Protein AF-A0A819PGZ0-F1 (afdb_monomer_lite)

Radius of gyration: 20.29 Å; chains: 1; bounding box: 48×42×60 Å

pLDDT: mean 78.27, std 14.21, range [38.19, 95.88]

Structure (mmCIF, N/CA/C/O backbone):
data_AF-A0A819PGZ0-F1
#
_entry.id   AF-A0A819PGZ0-F1
#
loop_
_atom_site.group_PDB
_atom_site.id
_atom_site.type_symbol
_atom_site.label_atom_id
_atom_site.label_alt_id
_atom_site.label_comp_id
_atom_site.label_asym_id
_atom_site.label_entity_id
_atom_site.label_seq_id
_atom_site.pdbx_PDB_ins_code
_atom_site.Cartn_x
_atom_site.Cartn_y
_atom_site.Cartn_z
_atom_site.occupancy
_atom_site.B_iso_or_equiv
_atom_site.auth_seq_id
_atom_site.auth_comp_id
_atom_site.auth_asym_id
_atom_site.auth_atom_id
_atom_site.pdbx_PDB_model_num
ATOM 1 N N . GLY A 1 1 ? 7.400 -22.074 -0.557 1.00 40.66 1 GLY A N 1
ATOM 2 C CA . GLY A 1 1 ? 8.672 -21.856 -1.279 1.00 40.66 1 GLY A CA 1
ATOM 3 C C . GLY A 1 1 ? 9.501 -20.891 -0.466 1.00 40.66 1 GLY A C 1
ATOM 4 O O . GLY A 1 1 ? 8.909 -20.203 0.349 1.00 40.66 1 GLY A O 1
ATOM 5 N N . VAL A 1 2 ? 10.827 -20.872 -0.618 1.00 40.16 2 VAL A N 1
ATOM 6 C CA . VAL A 1 2 ? 11.677 -19.928 0.129 1.00 40.16 2 VAL A CA 1
ATOM 7 C C . VAL A 1 2 ? 11.275 -18.504 -0.254 1.00 40.16 2 VAL A C 1
ATOM 9 O O . VAL A 1 2 ? 11.376 -18.127 -1.422 1.00 40.16 2 VAL A O 1
ATOM 12 N N . ASP A 1 3 ? 10.765 -17.752 0.719 1.00 64.06 3 ASP A N 1
ATOM 13 C CA . ASP A 1 3 ? 10.427 -16.342 0.563 1.00 64.06 3 ASP A CA 1
ATOM 14 C C . ASP A 1 3 ? 11.703 -15.564 0.197 1.00 64.06 3 ASP A C 1
ATOM 16 O O . ASP A 1 3 ? 12.737 -15.762 0.827 1.00 64.06 3 ASP A O 1
ATOM 20 N N . THR A 1 4 ? 11.628 -14.681 -0.808 1.00 67.75 4 THR A N 1
ATOM 21 C CA . THR A 1 4 ? 12.690 -13.766 -1.312 1.00 67.75 4 THR A CA 1
ATOM 22 C C . THR A 1 4 ? 13.733 -14.348 -2.302 1.00 67.75 4 THR A C 1
ATOM 24 O O . THR A 1 4 ? 14.901 -14.523 -1.961 1.00 67.75 4 THR A O 1
ATOM 27 N N . PRO A 1 5 ? 13.371 -14.574 -3.588 1.00 75.69 5 PRO A N 1
ATOM 28 C CA . PRO A 1 5 ? 14.303 -15.065 -4.618 1.00 75.69 5 PRO A CA 1
ATOM 29 C C . PRO A 1 5 ? 15.495 -14.141 -4.894 1.00 75.69 5 PRO A C 1
ATOM 31 O O . PRO A 1 5 ? 16.549 -14.619 -5.297 1.00 75.69 5 PRO A O 1
ATOM 34 N N . ALA A 1 6 ? 15.372 -12.846 -4.602 1.00 75.56 6 ALA A N 1
ATOM 35 C CA . ALA A 1 6 ? 16.456 -11.884 -4.780 1.00 75.56 6 ALA A CA 1
ATOM 36 C C . ALA A 1 6 ? 17.726 -12.193 -3.974 1.00 75.56 6 ALA A C 1
ATOM 38 O O . ALA A 1 6 ? 18.790 -11.724 -4.345 1.00 75.56 6 ALA A O 1
ATOM 39 N N . LEU A 1 7 ? 17.637 -13.004 -2.913 1.00 75.69 7 LEU A N 1
ATOM 40 C CA . LEU A 1 7 ? 18.789 -13.338 -2.069 1.00 75.69 7 LEU A CA 1
ATOM 41 C C . LEU A 1 7 ? 19.608 -14.541 -2.561 1.00 75.69 7 LEU A C 1
ATOM 43 O O . LEU A 1 7 ? 20.672 -14.802 -2.009 1.00 75.69 7 LEU A O 1
ATOM 47 N N . TRP A 1 8 ? 19.104 -15.317 -3.523 1.00 78.62 8 TRP A N 1
ATOM 48 C CA . TRP A 1 8 ? 19.735 -16.587 -3.921 1.00 78.62 8 TRP A CA 1
ATOM 49 C C . TRP A 1 8 ? 19.646 -16.900 -5.415 1.00 78.62 8 TRP A C 1
ATOM 51 O O . TRP A 1 8 ? 20.423 -17.704 -5.925 1.00 78.62 8 TRP A O 1
ATOM 61 N N . ALA A 1 9 ? 18.707 -16.300 -6.149 1.00 83.69 9 ALA A N 1
ATOM 62 C CA . ALA A 1 9 ? 18.454 -16.675 -7.536 1.00 83.69 9 ALA A CA 1
ATOM 63 C C . ALA A 1 9 ? 19.588 -16.274 -8.493 1.00 83.69 9 ALA A C 1
ATOM 65 O O . ALA A 1 9 ? 19.699 -16.879 -9.556 1.00 83.69 9 ALA A O 1
ATOM 66 N N . ALA A 1 10 ? 20.456 -15.334 -8.108 1.00 82.75 10 ALA A N 1
ATOM 67 C CA . ALA A 1 10 ? 21.637 -14.955 -8.887 1.00 82.75 10 ALA A CA 1
ATOM 68 C C . ALA A 1 10 ? 22.619 -16.118 -9.108 1.00 82.75 10 ALA A C 1
ATOM 70 O O . ALA A 1 10 ? 23.276 -16.175 -10.144 1.00 82.75 10 ALA A O 1
ATOM 71 N N . ASP A 1 11 ? 22.678 -17.079 -8.181 1.00 83.88 11 ASP A N 1
ATOM 72 C CA . ASP A 1 11 ? 23.582 -18.229 -8.286 1.00 83.88 11 ASP A CA 1
ATOM 73 C C . ASP A 1 11 ? 23.087 -19.291 -9.283 1.00 83.88 11 ASP A C 1
ATOM 75 O O . ASP A 1 11 ? 23.844 -20.172 -9.694 1.00 83.88 11 ASP A O 1
ATOM 79 N N . VAL A 1 12 ? 21.803 -19.241 -9.658 1.00 87.44 12 VAL A N 1
ATOM 80 C CA . VAL A 1 12 ? 21.132 -20.305 -10.426 1.00 87.44 12 VAL A CA 1
ATOM 81 C C . VAL A 1 12 ? 20.305 -19.799 -11.610 1.00 87.44 12 VAL A C 1
ATOM 83 O O . VAL A 1 12 ? 19.729 -20.605 -12.341 1.00 87.44 12 VAL A O 1
ATOM 86 N N . GLY A 1 13 ? 20.233 -18.486 -11.828 1.00 85.56 13 GLY A N 1
ATOM 87 C CA . GLY A 1 13 ? 19.424 -17.878 -12.876 1.00 85.56 13 GLY A CA 1
ATOM 88 C C . GLY A 1 13 ? 19.836 -16.444 -13.199 1.00 85.56 13 GLY A C 1
ATOM 89 O O . GLY A 1 13 ? 20.548 -15.789 -12.447 1.00 85.56 13 GLY A O 1
ATOM 90 N N . ASN A 1 14 ? 19.374 -15.952 -14.350 1.00 84.12 14 ASN A N 1
ATOM 91 C CA . ASN A 1 14 ? 19.738 -14.621 -14.849 1.00 84.12 14 ASN A CA 1
ATOM 92 C C . ASN A 1 14 ? 18.726 -13.527 -14.497 1.00 84.12 14 ASN A C 1
ATOM 94 O O . ASN A 1 14 ? 19.029 -12.338 -14.598 1.00 84.12 14 ASN A O 1
ATOM 98 N N . SER A 1 15 ? 17.521 -13.923 -14.096 1.00 85.44 15 SER A N 1
ATOM 99 C CA . SER A 1 15 ? 16.488 -13.020 -13.601 1.00 85.44 15 SER A CA 1
ATOM 100 C C . SER A 1 15 ? 15.489 -13.767 -12.729 1.00 85.44 15 SER A C 1
ATOM 102 O O . SER A 1 15 ? 15.266 -14.963 -12.931 1.00 85.44 15 SER A O 1
ATOM 104 N N . TRP A 1 16 ? 14.840 -13.067 -11.803 1.00 85.31 16 TRP A N 1
ATOM 105 C CA . TRP A 1 16 ? 13.842 -13.659 -10.912 1.00 85.31 16 TRP A CA 1
ATOM 106 C C . TRP A 1 16 ? 12.677 -12.718 -10.643 1.00 85.31 16 TRP A C 1
ATOM 108 O O . TRP A 1 16 ? 12.843 -11.527 -10.385 1.00 85.31 16 TRP A O 1
ATOM 118 N N . ARG A 1 17 ? 11.477 -13.296 -10.625 1.00 79.06 17 ARG A N 1
ATOM 119 C CA . ARG A 1 17 ? 10.251 -12.595 -10.254 1.00 79.06 17 ARG A CA 1
ATOM 120 C C . ARG A 1 17 ? 10.331 -12.131 -8.805 1.00 79.06 17 ARG A C 1
ATOM 122 O O . ARG A 1 17 ? 10.538 -12.944 -7.906 1.00 79.06 17 ARG A O 1
ATOM 129 N N . THR A 1 18 ? 10.129 -10.841 -8.564 1.00 69.12 18 THR A N 1
ATOM 130 C CA . THR A 1 18 ? 10.147 -10.293 -7.198 1.00 69.12 18 THR A CA 1
ATOM 131 C C . THR A 1 18 ? 8.782 -10.392 -6.513 1.00 69.12 18 THR A C 1
ATOM 133 O O . THR A 1 18 ? 8.723 -10.458 -5.281 1.00 69.12 18 THR A O 1
ATOM 136 N N . LYS A 1 19 ? 7.687 -10.474 -7.293 1.00 68.69 19 LYS A N 1
ATOM 137 C CA . LYS A 1 19 ? 6.296 -10.612 -6.816 1.00 68.69 19 LYS A CA 1
ATOM 138 C C . LYS A 1 19 ? 5.365 -11.384 -7.772 1.00 68.69 19 LYS A C 1
ATOM 140 O O . LYS A 1 19 ? 5.780 -11.922 -8.806 1.00 68.69 19 LYS A O 1
ATOM 145 N N . GLY A 1 20 ? 4.095 -11.484 -7.354 1.00 64.44 20 GLY A N 1
ATOM 146 C CA . GLY A 1 20 ? 2.971 -12.018 -8.131 1.00 64.44 20 GLY A CA 1
ATOM 147 C C . GLY A 1 20 ? 2.703 -11.234 -9.422 1.00 64.44 20 GLY A C 1
ATOM 148 O O . GLY A 1 20 ? 3.371 -10.243 -9.703 1.00 64.44 20 GLY A O 1
ATOM 149 N N . ASP A 1 21 ? 1.772 -11.726 -10.237 1.00 68.00 21 ASP A N 1
ATOM 150 C CA . ASP A 1 21 ? 1.558 -11.203 -11.591 1.00 68.00 21 ASP A CA 1
ATOM 151 C C . ASP A 1 21 ? 1.115 -9.733 -11.595 1.00 68.00 21 ASP A C 1
ATOM 153 O O . ASP A 1 21 ? 0.272 -9.315 -10.797 1.00 68.00 21 ASP A O 1
ATOM 157 N N . ILE A 1 22 ? 1.669 -8.961 -12.535 1.00 68.12 22 ILE A N 1
ATOM 158 C CA . ILE A 1 22 ? 1.211 -7.601 -12.819 1.00 68.12 22 ILE A CA 1
ATOM 159 C C . ILE A 1 22 ? -0.176 -7.645 -13.468 1.00 68.12 22 ILE A C 1
ATOM 161 O O . ILE A 1 22 ? -0.465 -8.493 -14.313 1.00 68.12 22 ILE A O 1
ATOM 165 N N . ARG A 1 23 ? -1.040 -6.713 -13.075 1.00 69.62 23 ARG A N 1
ATOM 166 C CA . ARG A 1 23 ? -2.350 -6.475 -13.688 1.00 69.62 23 ARG A CA 1
ATOM 167 C C . ARG A 1 23 ? -2.325 -5.128 -14.399 1.00 69.62 23 ARG A C 1
ATOM 169 O O . ARG A 1 23 ? -1.636 -4.215 -13.948 1.00 69.62 23 ARG A O 1
ATOM 176 N N . ASP A 1 24 ? -3.108 -4.992 -15.467 1.00 72.19 24 ASP A N 1
ATOM 177 C CA . ASP A 1 24 ? -3.213 -3.751 -16.249 1.00 72.19 24 ASP A CA 1
ATOM 178 C C . ASP A 1 24 ? -4.025 -2.676 -15.504 1.00 72.19 24 ASP A C 1
ATOM 180 O O . ASP A 1 24 ? -5.168 -2.358 -15.824 1.00 72.19 24 ASP A O 1
ATOM 184 N N . ASN A 1 25 ? -3.463 -2.187 -14.401 1.00 60.09 25 ASN A N 1
ATOM 185 C CA . ASN A 1 25 ? -3.962 -1.047 -13.655 1.00 60.09 25 ASN A CA 1
ATOM 186 C C . ASN A 1 25 ? -2.818 -0.359 -12.900 1.00 60.09 25 ASN A C 1
ATOM 188 O O . ASN A 1 25 ? -1.805 -0.964 -12.539 1.00 60.09 25 ASN A O 1
ATOM 192 N N . TRP A 1 26 ? -3.015 0.929 -12.628 1.00 57.81 26 TRP A N 1
ATOM 193 C CA . TRP A 1 26 ? -2.012 1.789 -12.005 1.00 57.81 26 TRP A CA 1
ATOM 194 C C . TRP A 1 26 ? -1.552 1.296 -10.626 1.00 57.81 26 TRP A C 1
ATOM 196 O O . TRP A 1 26 ? -0.366 1.376 -10.308 1.00 57.81 26 TRP A O 1
ATOM 206 N N . ASN A 1 27 ? -2.468 0.751 -9.821 1.00 53.78 27 ASN A N 1
ATOM 207 C CA . ASN A 1 27 ? -2.163 0.298 -8.463 1.00 53.78 27 ASN A CA 1
ATOM 208 C C . ASN A 1 27 ? -1.226 -0.912 -8.478 1.00 53.78 27 ASN A C 1
ATOM 210 O O . ASN A 1 27 ? -0.220 -0.907 -7.775 1.00 53.78 27 ASN A O 1
ATOM 214 N N . SER A 1 28 ? -1.502 -1.901 -9.334 1.00 59.62 28 SER A N 1
ATOM 215 C CA . SER A 1 28 ? -0.638 -3.070 -9.508 1.00 59.62 28 SER A CA 1
ATOM 216 C C . SER A 1 28 ? 0.752 -2.677 -10.009 1.00 59.62 28 SER A C 1
ATOM 218 O O . SER A 1 28 ? 1.747 -3.193 -9.503 1.00 59.62 28 SER A O 1
ATOM 220 N N . MET A 1 29 ? 0.835 -1.727 -10.947 1.00 65.88 29 MET A N 1
ATOM 221 C CA . MET A 1 29 ? 2.113 -1.228 -11.454 1.00 65.88 29 MET A CA 1
ATOM 222 C C . MET A 1 29 ? 2.922 -0.512 -10.360 1.00 65.88 29 MET A C 1
ATOM 224 O O . MET A 1 29 ? 4.089 -0.835 -10.144 1.00 65.88 29 MET A O 1
ATOM 228 N N . MET A 1 30 ? 2.313 0.443 -9.651 1.00 63.88 30 MET A N 1
ATOM 229 C CA . MET A 1 30 ? 2.997 1.212 -8.606 1.00 63.88 30 MET A CA 1
ATOM 230 C C . MET A 1 30 ? 3.429 0.340 -7.428 1.00 63.88 30 MET A C 1
ATOM 232 O O . MET A 1 30 ? 4.521 0.535 -6.898 1.00 63.88 30 MET A O 1
ATOM 236 N N . PHE A 1 31 ? 2.608 -0.640 -7.052 1.00 63.12 31 PHE A N 1
ATOM 237 C CA . PHE A 1 31 ? 2.923 -1.610 -6.009 1.00 63.12 31 PHE A CA 1
ATOM 238 C C . PHE A 1 31 ? 4.166 -2.444 -6.350 1.00 63.12 31 PHE A C 1
ATOM 240 O O . PHE A 1 31 ? 5.084 -2.554 -5.536 1.00 63.12 31 PHE A O 1
ATOM 247 N N . ASN A 1 32 ? 4.239 -2.969 -7.578 1.00 64.25 32 ASN A N 1
ATOM 248 C CA . ASN A 1 32 ? 5.390 -3.749 -8.033 1.00 64.25 32 ASN A CA 1
ATOM 249 C C . ASN A 1 32 ? 6.670 -2.902 -8.092 1.00 64.25 32 ASN A C 1
ATOM 251 O O . ASN A 1 32 ? 7.723 -3.368 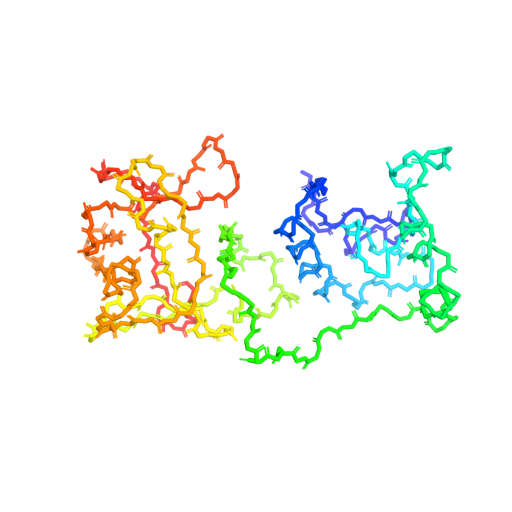-7.659 1.00 64.25 32 ASN A O 1
ATOM 255 N N . ILE A 1 33 ? 6.580 -1.648 -8.555 1.00 69.62 33 ILE A N 1
ATOM 256 C CA . ILE A 1 33 ? 7.717 -0.711 -8.571 1.00 69.62 33 ILE A CA 1
ATOM 257 C C . ILE A 1 33 ? 8.237 -0.458 -7.152 1.00 69.62 33 ILE A C 1
ATOM 259 O O . ILE A 1 33 ? 9.448 -0.495 -6.928 1.00 69.62 33 ILE A O 1
ATOM 263 N N . ASP A 1 34 ? 7.337 -0.193 -6.201 1.00 67.44 34 ASP A N 1
ATOM 264 C CA . ASP A 1 34 ? 7.706 0.131 -4.823 1.00 67.44 34 ASP A CA 1
ATOM 265 C C . ASP A 1 34 ? 8.387 -1.044 -4.113 1.00 67.44 34 ASP A C 1
ATOM 267 O O . ASP A 1 34 ? 9.316 -0.821 -3.346 1.00 67.44 34 ASP A O 1
ATOM 271 N N . ILE A 1 35 ? 7.977 -2.280 -4.398 1.00 67.00 35 ILE A N 1
ATOM 272 C CA . ILE A 1 35 ? 8.634 -3.473 -3.856 1.00 67.00 35 ILE A CA 1
ATOM 273 C C . ILE A 1 35 ? 9.983 -3.714 -4.528 1.00 67.00 35 ILE A C 1
ATOM 275 O O . ILE A 1 35 ? 10.967 -4.023 -3.859 1.00 67.00 35 ILE A O 1
ATOM 279 N N . ASN A 1 36 ? 10.046 -3.580 -5.854 1.00 70.44 36 ASN A N 1
ATOM 280 C CA . ASN A 1 36 ? 11.280 -3.809 -6.598 1.00 70.44 36 ASN A CA 1
ATOM 281 C C . ASN A 1 36 ? 12.394 -2.848 -6.202 1.00 70.44 36 ASN A C 1
ATOM 283 O O . ASN A 1 36 ? 13.571 -3.201 -6.213 1.00 70.44 36 ASN A O 1
ATOM 287 N N . ASN A 1 37 ? 12.003 -1.617 -5.881 1.00 73.50 37 ASN A N 1
ATOM 288 C CA . ASN A 1 37 ? 12.892 -0.573 -5.415 1.00 73.50 37 ASN A CA 1
ATOM 289 C C . ASN A 1 37 ? 13.767 -1.024 -4.239 1.00 73.50 37 ASN A C 1
ATOM 291 O O . ASN A 1 37 ? 14.954 -0.708 -4.194 1.00 73.50 37 ASN A O 1
ATOM 295 N N . ASP A 1 38 ? 13.181 -1.773 -3.311 1.00 68.81 38 ASP A N 1
ATOM 296 C CA . ASP A 1 38 ? 13.844 -2.194 -2.078 1.00 68.81 38 ASP A CA 1
ATOM 297 C C . ASP A 1 38 ? 14.830 -3.353 -2.323 1.00 68.81 38 ASP A C 1
ATOM 299 O O . ASP A 1 38 ? 15.650 -3.679 -1.469 1.00 68.81 38 ASP A O 1
ATOM 303 N N . LEU A 1 39 ? 14.803 -3.938 -3.525 1.00 70.88 39 LEU A N 1
ATOM 304 C CA . LEU A 1 39 ? 15.699 -5.003 -3.975 1.00 70.88 39 LEU A CA 1
ATOM 305 C C . LEU A 1 39 ? 16.789 -4.500 -4.929 1.00 70.88 39 LEU A C 1
ATOM 307 O O . LEU A 1 39 ? 17.532 -5.309 -5.477 1.00 70.88 39 LEU A O 1
ATOM 311 N N . ALA A 1 40 ? 16.903 -3.184 -5.142 1.00 73.75 40 ALA A N 1
ATOM 312 C CA . ALA A 1 40 ? 17.824 -2.607 -6.124 1.00 73.75 40 ALA A CA 1
ATOM 313 C C . ALA A 1 40 ? 19.293 -3.016 -5.924 1.00 73.75 40 ALA A C 1
ATOM 315 O O . ALA A 1 40 ? 20.032 -3.113 -6.898 1.00 73.75 40 ALA A O 1
ATOM 316 N N . GLU A 1 41 ? 19.699 -3.279 -4.681 1.00 77.88 41 GLU A N 1
ATOM 317 C CA . GLU A 1 41 ? 21.062 -3.696 -4.326 1.00 77.88 41 GLU A CA 1
ATOM 318 C C . GLU A 1 41 ? 21.371 -5.154 -4.718 1.00 77.88 41 GLU A C 1
ATOM 320 O O . GLU A 1 41 ? 22.538 -5.517 -4.825 1.00 77.88 41 GLU A O 1
ATOM 325 N N . GLU A 1 42 ? 20.347 -5.964 -5.013 1.00 78.38 42 GLU A N 1
ATOM 326 C CA . GLU A 1 42 ? 20.491 -7.370 -5.428 1.00 78.38 42 GLU A CA 1
ATOM 327 C C . GLU A 1 42 ? 20.570 -7.552 -6.948 1.00 78.38 42 GLU A C 1
ATOM 329 O O . GLU A 1 42 ? 20.805 -8.659 -7.427 1.00 78.38 42 GLU A O 1
ATOM 334 N N . ALA A 1 43 ? 20.331 -6.486 -7.716 1.00 80.00 43 ALA A N 1
ATOM 335 C CA . ALA A 1 43 ? 20.374 -6.525 -9.170 1.00 80.00 43 ALA A CA 1
ATOM 336 C C . ALA A 1 43 ? 21.710 -6.005 -9.701 1.00 80.00 43 ALA A C 1
ATOM 338 O O . ALA A 1 43 ? 22.211 -4.959 -9.285 1.00 80.00 43 ALA A O 1
ATOM 339 N N . GLY A 1 44 ? 22.245 -6.708 -10.693 1.00 79.31 44 GLY A N 1
ATOM 340 C CA . GLY A 1 44 ? 23.461 -6.317 -11.387 1.00 79.31 44 GLY A CA 1
ATOM 341 C C . GLY A 1 44 ? 23.746 -7.203 -12.598 1.00 79.31 44 GLY A C 1
ATOM 342 O O . GLY A 1 44 ? 22.979 -8.118 -12.910 1.00 79.31 44 GLY A O 1
ATOM 343 N N . PRO A 1 45 ? 24.857 -6.957 -13.311 1.00 80.69 45 PRO A N 1
ATOM 344 C CA . PRO A 1 45 ? 25.222 -7.748 -14.479 1.00 80.69 45 PRO A CA 1
ATOM 345 C C . PRO A 1 45 ? 25.215 -9.258 -14.196 1.00 80.69 45 PRO A C 1
ATOM 347 O O . PRO A 1 45 ? 25.990 -9.753 -13.383 1.00 80.69 45 PRO A O 1
ATOM 350 N N . GLY A 1 46 ? 24.341 -9.986 -14.898 1.00 80.50 46 GLY A N 1
ATOM 351 C CA . GLY A 1 46 ? 24.192 -11.441 -14.781 1.00 80.50 46 GLY A CA 1
ATOM 352 C C . GLY A 1 46 ? 23.013 -11.912 -13.924 1.00 80.50 46 GLY A C 1
ATOM 353 O O . GLY A 1 46 ? 22.641 -13.076 -14.064 1.00 80.50 46 GLY A O 1
ATOM 354 N N . GLY A 1 47 ? 22.390 -11.028 -13.134 1.00 82.62 47 GLY A N 1
ATOM 355 C CA . GLY A 1 47 ? 21.248 -11.339 -12.271 1.00 82.62 47 GLY A CA 1
ATOM 356 C C . GLY A 1 47 ? 20.341 -10.126 -12.042 1.00 82.62 47 GLY A C 1
ATOM 357 O O . GLY A 1 47 ? 20.745 -9.151 -11.410 1.00 82.62 47 GLY A O 1
ATOM 358 N N . TRP A 1 48 ? 19.108 -10.184 -12.550 1.00 80.62 48 TRP A N 1
ATOM 359 C CA . TRP A 1 48 ? 18.188 -9.042 -12.560 1.00 80.62 48 TRP A CA 1
ATOM 360 C C . TRP A 1 48 ? 16.881 -9.308 -11.811 1.00 80.62 48 TRP A C 1
ATOM 362 O O . TRP A 1 48 ? 16.233 -10.341 -11.995 1.00 80.62 48 TRP A O 1
ATOM 372 N N . ASN A 1 49 ? 16.430 -8.320 -11.040 1.00 75.94 49 ASN A N 1
ATOM 373 C CA . ASN A 1 49 ? 15.079 -8.332 -10.498 1.00 75.94 49 ASN A CA 1
ATOM 374 C C . ASN A 1 49 ? 14.041 -8.188 -11.627 1.00 75.94 49 ASN A C 1
ATOM 376 O O . ASN A 1 49 ? 14.151 -7.297 -12.470 1.00 75.94 49 ASN A O 1
ATOM 380 N N . ASP A 1 50 ? 13.003 -9.024 -11.610 1.00 75.44 50 ASP A N 1
ATOM 381 C CA . ASP A 1 50 ? 11.866 -8.971 -12.533 1.00 75.44 50 ASP A CA 1
ATOM 382 C C . ASP A 1 50 ? 10.560 -8.596 -11.797 1.00 75.44 50 ASP A C 1
ATOM 384 O O . ASP A 1 50 ? 9.833 -9.458 -11.290 1.00 75.44 50 ASP A O 1
ATOM 388 N N . PRO A 1 51 ? 10.259 -7.293 -11.689 1.00 60.75 51 PRO A N 1
ATOM 389 C CA . PRO A 1 51 ? 8.990 -6.783 -11.162 1.00 60.75 51 PRO A CA 1
ATOM 390 C C . PRO A 1 51 ? 7.868 -6.645 -12.199 1.00 60.75 51 PRO A C 1
ATOM 392 O O . PRO A 1 51 ? 6.760 -6.236 -11.847 1.00 60.75 51 PRO A O 1
ATOM 395 N N . GLY A 1 52 ? 8.159 -6.866 -13.483 1.00 56.16 52 GLY A N 1
ATOM 396 C CA . GLY A 1 52 ? 7.316 -6.421 -14.597 1.00 56.16 52 GLY A CA 1
ATOM 397 C C . GLY A 1 52 ? 7.471 -4.938 -14.996 1.00 56.16 52 GLY A C 1
ATOM 398 O O . GLY A 1 52 ? 7.069 -4.577 -16.097 1.00 56.16 52 GLY A O 1
ATOM 399 N N . SER A 1 53 ? 8.074 -4.067 -14.170 1.00 50.25 53 SER A N 1
ATOM 400 C CA . SER A 1 53 ? 8.449 -2.681 -14.525 1.00 50.25 53 SER A CA 1
ATOM 401 C C . SER A 1 53 ? 9.546 -2.102 -13.601 1.00 50.25 53 SER A C 1
ATOM 403 O O . SER A 1 53 ? 9.382 -2.101 -12.386 1.00 50.25 53 SER A O 1
ATOM 405 N N . ASN A 1 54 ? 10.640 -1.564 -14.179 1.00 42.19 54 ASN A N 1
ATOM 406 C CA . ASN A 1 54 ? 11.831 -0.916 -13.556 1.00 42.19 54 ASN A CA 1
ATOM 407 C C . ASN A 1 54 ? 13.112 -1.778 -13.496 1.00 42.19 54 ASN A C 1
ATOM 409 O O . ASN A 1 54 ? 13.140 -2.777 -12.786 1.00 42.19 54 ASN A O 1
ATOM 413 N N . LYS A 1 55 ? 14.155 -1.370 -14.256 1.00 45.22 55 LYS A N 1
ATOM 414 C CA . LYS A 1 55 ? 15.409 -2.119 -14.554 1.00 45.22 55 LYS A CA 1
ATOM 415 C C . LYS A 1 55 ? 15.226 -3.644 -14.519 1.00 45.22 55 LYS A C 1
ATOM 417 O O . LYS A 1 55 ? 16.003 -4.408 -13.964 1.00 45.22 55 LYS A O 1
ATOM 422 N N . ALA A 1 56 ? 14.124 -4.004 -15.155 1.00 63.09 56 ALA A N 1
ATOM 423 C CA . ALA A 1 56 ? 13.592 -5.325 -15.339 1.00 63.09 56 ALA A CA 1
ATOM 424 C C . ALA A 1 56 ? 13.938 -5.768 -16.760 1.00 63.09 56 ALA A C 1
ATOM 426 O O . ALA A 1 56 ? 14.178 -4.906 -17.622 1.00 63.09 56 ALA A O 1
ATOM 427 N N . PRO A 1 57 ? 13.877 -7.073 -17.044 1.00 73.75 57 PRO A N 1
ATOM 428 C CA . PRO A 1 57 ? 13.706 -7.541 -18.410 1.00 73.75 57 PRO A CA 1
ATOM 429 C C . PRO A 1 57 ? 12.596 -6.734 -19.116 1.00 73.75 57 PRO A C 1
ATOM 431 O O . PRO A 1 57 ? 11.455 -6.697 -18.657 1.00 73.75 57 PRO A O 1
ATOM 434 N N . LEU A 1 58 ? 12.922 -6.045 -20.217 1.00 78.56 58 LEU A N 1
ATOM 435 C CA . LEU A 1 58 ? 11.940 -5.305 -21.021 1.00 78.56 58 LEU A CA 1
ATOM 436 C C . LEU A 1 58 ? 11.179 -6.281 -21.929 1.00 78.56 58 LEU A C 1
ATOM 438 O O . LEU A 1 58 ? 11.447 -6.382 -23.126 1.00 78.56 58 LEU A O 1
ATOM 442 N N . LEU A 1 59 ? 10.249 -7.034 -21.342 1.00 77.56 59 LEU A N 1
ATOM 443 C CA . LEU A 1 59 ? 9.406 -7.993 -22.053 1.00 77.56 59 LEU A CA 1
ATOM 444 C C . LEU A 1 59 ? 8.075 -7.339 -22.440 1.00 77.56 59 LEU A C 1
ATOM 446 O O . LEU A 1 59 ? 7.282 -6.951 -21.584 1.00 77.56 59 LEU A O 1
ATOM 450 N N . ILE A 1 60 ? 7.829 -7.206 -23.744 1.00 82.19 60 ILE A N 1
ATOM 451 C CA . ILE A 1 60 ? 6.605 -6.592 -24.269 1.00 82.19 60 ILE A CA 1
ATOM 452 C C . ILE A 1 60 ? 5.457 -7.604 -24.175 1.00 82.19 60 ILE A C 1
ATOM 454 O O . ILE A 1 60 ? 5.500 -8.652 -24.814 1.00 82.19 60 ILE A O 1
ATOM 458 N N . GLY A 1 61 ? 4.432 -7.278 -23.384 1.00 77.75 61 GLY A N 1
ATOM 459 C CA . GLY A 1 61 ? 3.241 -8.118 -23.199 1.00 77.75 61 GLY A CA 1
ATOM 460 C C . GLY A 1 61 ? 2.044 -7.770 -24.094 1.00 77.75 61 GLY A C 1
ATOM 461 O O . GLY A 1 61 ? 1.046 -8.484 -24.059 1.00 77.75 61 GLY A O 1
ATOM 462 N N . CYS A 1 62 ? 2.102 -6.680 -24.868 1.00 81.06 62 CYS A N 1
ATOM 463 C CA . CYS A 1 62 ? 1.028 -6.278 -25.784 1.00 81.06 62 CYS A CA 1
ATOM 464 C C . CYS A 1 62 ? 1.213 -6.862 -27.197 1.00 81.06 62 CYS A C 1
ATOM 466 O O . CYS A 1 62 ? 2.301 -7.304 -27.567 1.00 81.06 62 CYS A O 1
ATOM 468 N N . ASP A 1 63 ? 0.145 -6.858 -28.002 1.00 84.38 63 ASP A N 1
ATOM 469 C CA . ASP A 1 63 ? 0.196 -7.315 -29.396 1.00 84.38 63 ASP A CA 1
ATOM 470 C C . ASP A 1 63 ? 0.990 -6.333 -30.268 1.00 84.38 63 ASP A C 1
ATOM 472 O O . ASP A 1 63 ? 0.494 -5.279 -30.673 1.00 84.38 63 ASP A O 1
ATOM 476 N N . VAL A 1 64 ? 2.228 -6.709 -30.589 1.00 87.81 64 VAL A N 1
ATOM 477 C CA . VAL A 1 64 ? 3.151 -5.894 -31.389 1.00 87.81 64 VAL A CA 1
ATOM 478 C C . VAL A 1 64 ? 2.719 -5.711 -32.845 1.00 87.81 64 VAL A C 1
ATOM 480 O O . VAL A 1 64 ? 3.241 -4.833 -33.530 1.00 87.81 64 VAL A O 1
ATOM 483 N N . THR A 1 65 ? 1.770 -6.512 -33.333 1.00 86.38 65 THR A N 1
ATOM 484 C CA . THR A 1 65 ? 1.244 -6.380 -34.698 1.00 86.38 65 THR A CA 1
ATOM 485 C C . THR A 1 65 ? 0.168 -5.302 -34.804 1.00 86.38 65 THR A C 1
ATOM 487 O O . THR A 1 65 ? -0.131 -4.840 -35.905 1.00 86.38 65 THR A O 1
ATOM 490 N N . ASN A 1 66 ? -0.380 -4.865 -33.665 1.00 89.88 66 ASN A N 1
ATOM 491 C CA . ASN A 1 66 ? -1.515 -3.954 -33.596 1.00 89.88 66 ASN A CA 1
ATOM 492 C C . ASN A 1 66 ? -1.373 -2.943 -32.442 1.00 89.88 66 ASN A C 1
ATOM 494 O O . ASN A 1 66 ? -2.214 -2.856 -31.546 1.00 89.88 66 ASN A O 1
ATOM 498 N N . MET A 1 67 ? -0.285 -2.170 -32.451 1.00 89.25 67 MET A N 1
ATOM 499 C CA . MET A 1 67 ? -0.031 -1.136 -31.443 1.00 89.25 67 MET A CA 1
ATOM 500 C C . MET A 1 67 ? -0.484 0.248 -31.904 1.00 89.25 67 MET A C 1
ATOM 502 O O . MET A 1 67 ? -0.337 0.624 -33.068 1.00 89.25 67 MET A O 1
ATOM 506 N N . SER A 1 68 ? -0.965 1.056 -30.956 1.00 90.69 68 SER A N 1
ATOM 507 C CA . SER A 1 68 ? -1.180 2.482 -31.199 1.00 90.69 68 SER A CA 1
ATOM 508 C C . SER A 1 68 ? 0.157 3.207 -31.419 1.00 90.69 68 SER A C 1
ATOM 510 O O . SER A 1 68 ? 1.191 2.805 -30.879 1.00 90.69 68 SER A O 1
ATOM 512 N N . ALA A 1 69 ? 0.140 4.326 -32.150 1.00 88.81 69 ALA A N 1
ATOM 513 C CA . ALA A 1 69 ? 1.336 5.150 -32.354 1.00 88.81 69 ALA A CA 1
ATOM 514 C C . ALA A 1 69 ? 1.936 5.661 -31.029 1.00 88.81 69 ALA A C 1
ATOM 516 O O . ALA A 1 69 ? 3.155 5.761 -30.901 1.00 88.81 69 ALA A O 1
ATOM 517 N N . ALA A 1 70 ? 1.088 5.935 -30.031 1.00 89.44 70 ALA A N 1
ATOM 518 C CA . ALA A 1 70 ? 1.527 6.337 -28.699 1.00 89.44 70 ALA A CA 1
ATOM 519 C C . ALA A 1 70 ? 2.273 5.199 -27.981 1.00 89.44 70 ALA A C 1
ATOM 521 O O . ALA A 1 70 ? 3.368 5.416 -27.470 1.00 89.44 70 ALA A O 1
ATOM 522 N N . THR A 1 71 ? 1.728 3.977 -28.007 1.00 86.06 71 THR A N 1
ATOM 523 C CA . THR A 1 71 ? 2.366 2.785 -27.422 1.00 86.06 71 THR A CA 1
ATOM 524 C C . THR A 1 71 ? 3.719 2.508 -28.068 1.00 86.06 71 THR A C 1
ATOM 526 O O . THR A 1 71 ? 4.700 2.279 -27.364 1.00 86.06 71 THR A O 1
ATOM 529 N N . LEU A 1 72 ? 3.790 2.580 -29.401 1.00 88.00 72 LEU A N 1
ATOM 530 C CA . LEU A 1 72 ? 5.039 2.381 -30.130 1.00 88.00 72 LEU A CA 1
ATOM 531 C C . LEU A 1 72 ? 6.089 3.419 -29.717 1.00 88.00 72 LEU A C 1
ATOM 533 O O . LEU A 1 72 ? 7.200 3.039 -29.367 1.00 88.00 72 LEU A O 1
ATOM 537 N N . ALA A 1 73 ? 5.721 4.704 -29.669 1.00 89.38 73 ALA A N 1
ATOM 538 C CA . ALA A 1 73 ? 6.631 5.774 -29.259 1.00 89.38 73 ALA A CA 1
ATOM 539 C C . ALA A 1 73 ? 7.173 5.584 -27.831 1.00 89.38 73 ALA A C 1
ATOM 541 O O . ALA A 1 73 ? 8.335 5.894 -27.569 1.00 89.38 73 ALA A O 1
ATOM 542 N N . THR A 1 74 ? 6.360 5.053 -26.912 1.00 86.12 74 THR A N 1
ATOM 543 C CA . THR A 1 74 ? 6.810 4.699 -25.559 1.00 86.12 74 THR A CA 1
ATOM 544 C C . THR A 1 74 ? 7.803 3.537 -25.578 1.00 86.12 74 THR A C 1
ATOM 546 O O . THR A 1 74 ? 8.860 3.637 -24.958 1.00 86.12 74 THR A O 1
ATOM 549 N N . LEU A 1 75 ? 7.491 2.452 -26.295 1.00 87.88 75 LEU A N 1
ATOM 550 C CA . LEU A 1 75 ? 8.317 1.238 -26.323 1.00 87.88 75 LEU A CA 1
ATOM 551 C C . LEU A 1 75 ? 9.636 1.415 -27.084 1.00 87.88 75 LEU A C 1
ATOM 553 O O . LEU A 1 75 ? 10.594 0.701 -26.805 1.00 87.88 75 LEU A O 1
ATOM 557 N N . THR A 1 76 ? 9.705 2.357 -28.025 1.00 88.25 76 THR A N 1
ATOM 558 C CA . THR A 1 76 ? 10.896 2.593 -28.855 1.00 88.25 76 THR A CA 1
ATOM 559 C C . THR A 1 76 ? 11.686 3.834 -28.450 1.00 88.25 76 THR A C 1
ATOM 561 O O . THR A 1 76 ? 12.490 4.314 -29.247 1.00 88.25 76 THR A O 1
ATOM 564 N N . ASN A 1 77 ? 11.462 4.402 -27.261 1.00 92.69 77 ASN A N 1
ATOM 565 C CA . ASN A 1 77 ? 12.19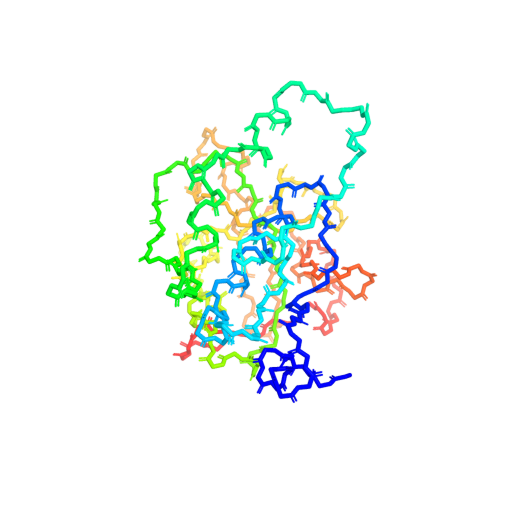5 5.589 -26.821 1.00 92.69 77 ASN A CA 1
ATOM 566 C C . ASN A 1 77 ? 13.685 5.246 -26.577 1.00 92.69 77 ASN A C 1
ATOM 568 O O . ASN A 1 77 ? 13.993 4.539 -25.611 1.00 92.69 77 ASN A O 1
ATOM 572 N N . PRO A 1 78 ? 14.624 5.753 -27.402 1.00 88.19 78 PRO A N 1
ATOM 573 C CA . PRO A 1 78 ? 16.024 5.340 -27.335 1.00 88.19 78 PRO A CA 1
ATOM 574 C C . PRO A 1 78 ? 16.730 5.822 -26.063 1.00 88.19 78 PRO A C 1
ATOM 576 O O . PRO A 1 78 ? 17.639 5.150 -25.588 1.00 88.19 78 PRO A O 1
ATOM 579 N N . GLU A 1 79 ? 16.311 6.948 -25.482 1.00 90.25 79 GLU A N 1
ATOM 580 C CA . GLU A 1 79 ? 16.918 7.493 -24.263 1.00 90.25 79 GLU A CA 1
ATOM 581 C C . GLU A 1 79 ? 16.569 6.631 -23.046 1.00 90.25 79 GLU A C 1
ATOM 583 O O . GLU A 1 79 ? 17.437 6.283 -22.247 1.00 90.25 79 GLU A O 1
ATOM 588 N N . VAL A 1 80 ? 15.304 6.212 -22.940 1.00 87.12 80 VAL A N 1
ATOM 589 C CA . VAL A 1 80 ? 14.841 5.334 -21.855 1.00 87.12 80 VAL A CA 1
ATOM 590 C C . VAL A 1 80 ? 15.471 3.943 -21.973 1.00 87.12 80 VAL A C 1
ATOM 592 O O . VAL A 1 80 ? 15.904 3.374 -20.968 1.00 87.12 80 VAL A O 1
ATOM 595 N N . ILE A 1 81 ? 15.578 3.412 -23.196 1.00 86.38 81 ILE A N 1
ATOM 596 C CA . ILE A 1 81 ? 16.260 2.136 -23.458 1.00 86.38 81 ILE A CA 1
ATOM 597 C C . ILE A 1 81 ? 17.742 2.234 -23.085 1.00 86.38 81 ILE A C 1
ATOM 599 O O . ILE A 1 81 ? 18.254 1.330 -22.430 1.00 86.38 81 ILE A O 1
ATOM 603 N N . ALA A 1 82 ? 18.423 3.328 -23.437 1.00 86.62 82 ALA A N 1
ATOM 604 C CA . ALA A 1 82 ? 19.835 3.517 -23.111 1.00 86.62 82 ALA A CA 1
ATOM 605 C C . ALA A 1 82 ? 20.087 3.533 -21.595 1.00 86.62 82 ALA A C 1
ATOM 607 O O . ALA A 1 82 ? 21.034 2.904 -21.134 1.00 86.62 82 ALA A O 1
ATOM 608 N N . VAL A 1 83 ? 19.214 4.169 -20.805 1.00 85.69 83 VAL A N 1
ATOM 609 C CA . VAL A 1 83 ? 19.295 4.129 -19.331 1.00 85.69 83 VAL A CA 1
ATOM 610 C C . VAL A 1 83 ? 19.077 2.710 -18.789 1.00 85.69 83 VAL A C 1
ATOM 612 O O . VAL A 1 83 ? 19.749 2.290 -17.843 1.00 85.69 83 VAL A O 1
ATOM 615 N N . ASN A 1 84 ? 18.140 1.953 -19.370 1.00 85.44 84 ASN A N 1
ATOM 616 C CA . ASN A 1 84 ? 17.895 0.562 -18.982 1.00 85.44 84 ASN A CA 1
ATOM 617 C C . ASN A 1 84 ? 19.097 -0.344 -19.308 1.00 85.44 84 ASN A C 1
ATOM 619 O O . ASN A 1 84 ? 19.475 -1.157 -18.468 1.00 85.44 84 ASN A O 1
ATOM 623 N N . GLN A 1 85 ? 19.715 -0.154 -20.475 1.00 86.38 85 GLN A N 1
ATOM 624 C CA . GLN A 1 85 ? 20.852 -0.928 -20.990 1.00 86.38 85 GLN A CA 1
ATOM 625 C C . GLN A 1 85 ? 22.222 -0.344 -20.603 1.00 86.38 85 GLN A C 1
ATOM 627 O O . GLN A 1 85 ? 23.244 -0.718 -21.182 1.00 86.38 85 GLN A O 1
ATOM 632 N N . ASP A 1 86 ? 22.257 0.581 -19.642 1.00 88.81 86 ASP A N 1
ATOM 633 C CA . ASP A 1 86 ? 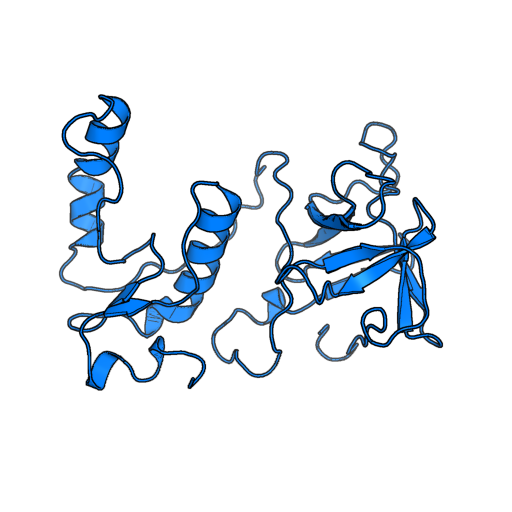23.494 1.207 -19.191 1.00 88.81 86 ASP A CA 1
ATOM 634 C C . ASP A 1 86 ? 24.489 0.150 -18.654 1.00 88.81 86 ASP A C 1
ATOM 636 O O . ASP A 1 86 ? 24.117 -0.633 -17.768 1.00 88.81 86 ASP A O 1
ATOM 640 N N . PRO A 1 87 ? 25.751 0.120 -19.137 1.00 85.88 87 PRO A N 1
ATOM 641 C CA . PRO A 1 87 ? 26.725 -0.913 -18.778 1.00 85.88 87 PRO A CA 1
ATOM 642 C C . PRO A 1 87 ? 27.081 -0.986 -17.293 1.00 85.88 87 PRO A C 1
ATOM 644 O O . PRO A 1 87 ? 27.545 -2.033 -16.844 1.00 85.88 87 PRO A O 1
ATOM 647 N N . LEU A 1 88 ? 26.879 0.093 -16.521 1.00 85.06 88 LEU A N 1
ATOM 648 C CA . LEU A 1 88 ? 27.103 0.063 -15.074 1.00 85.06 88 LEU A CA 1
ATOM 649 C C . LEU A 1 88 ? 26.140 -0.917 -14.396 1.00 85.06 88 LEU A C 1
ATOM 651 O O . LEU A 1 88 ? 26.436 -1.432 -13.323 1.00 85.06 88 LEU A O 1
ATOM 655 N N . GLY A 1 89 ? 24.984 -1.179 -15.015 1.00 81.88 89 GLY A N 1
ATOM 656 C CA . GLY A 1 89 ? 24.075 -2.236 -14.596 1.00 81.88 89 GLY A CA 1
ATOM 657 C C . GLY A 1 89 ? 23.431 -2.023 -13.225 1.00 81.88 89 GLY A C 1
ATOM 658 O O . GLY A 1 89 ? 22.871 -2.954 -12.668 1.00 81.88 89 GLY A O 1
ATOM 659 N N . VAL A 1 90 ? 23.470 -0.805 -12.681 1.00 79.50 90 VAL A N 1
ATOM 660 C CA . VAL A 1 90 ? 22.934 -0.502 -11.343 1.00 79.50 90 VAL A CA 1
ATOM 661 C C . VAL A 1 90 ? 21.445 -0.180 -11.411 1.00 79.50 90 VAL A C 1
ATOM 663 O O . VAL A 1 90 ? 21.045 0.742 -12.128 1.00 79.50 90 VAL A O 1
ATOM 666 N N . GLN A 1 91 ? 20.614 -0.910 -10.666 1.00 78.69 91 GLN A N 1
ATOM 667 C CA . GLN A 1 91 ? 19.182 -0.632 -10.582 1.00 78.69 91 GLN A CA 1
ATOM 668 C C . GLN A 1 91 ? 18.910 0.751 -9.964 1.00 78.69 91 GLN A C 1
ATOM 670 O O . GLN A 1 91 ? 19.516 1.138 -8.967 1.00 78.69 91 GLN A O 1
ATOM 675 N N . GLY A 1 92 ? 17.981 1.509 -10.555 1.00 77.19 92 GLY A N 1
ATOM 676 C CA . GLY A 1 92 ? 17.563 2.798 -10.005 1.00 77.19 92 GLY A CA 1
ATOM 677 C C . GLY A 1 92 ? 16.865 2.629 -8.654 1.00 77.19 92 GLY A C 1
ATOM 678 O O . GLY A 1 92 ? 15.985 1.779 -8.514 1.00 77.19 92 GLY A O 1
ATOM 679 N N . LYS A 1 93 ? 17.237 3.470 -7.683 1.00 74.19 93 LYS A N 1
ATOM 680 C CA . LYS A 1 93 ? 16.639 3.527 -6.344 1.00 74.19 93 LYS A CA 1
ATOM 681 C C . LYS A 1 93 ? 15.859 4.829 -6.176 1.00 74.19 93 LYS A C 1
ATOM 683 O O . LYS A 1 93 ? 16.303 5.907 -6.567 1.00 74.19 93 LYS A O 1
ATOM 688 N N . LYS A 1 94 ? 14.687 4.734 -5.570 1.00 68.31 94 LYS A N 1
ATOM 689 C CA . LYS A 1 94 ? 13.846 5.843 -5.140 1.00 68.31 94 LYS A CA 1
ATOM 690 C C . LYS A 1 94 ? 14.525 6.524 -3.959 1.00 68.31 94 LYS A C 1
ATOM 692 O O . LYS A 1 94 ? 14.669 5.933 -2.895 1.00 68.31 94 LYS A O 1
ATOM 697 N N . VAL A 1 95 ? 14.947 7.768 -4.167 1.00 68.19 95 VAL A N 1
ATOM 698 C CA . VAL A 1 95 ? 15.694 8.562 -3.172 1.00 68.19 95 VAL A CA 1
ATOM 699 C C . VAL A 1 95 ? 14.852 9.643 -2.495 1.00 68.19 95 VAL A C 1
ATOM 701 O O . VAL A 1 95 ? 15.280 10.225 -1.505 1.00 68.19 95 VAL A O 1
ATOM 704 N N . ALA A 1 96 ? 13.653 9.920 -3.009 1.00 57.44 96 ALA A N 1
ATOM 705 C CA . ALA A 1 96 ? 12.717 10.868 -2.421 1.00 57.44 96 ALA A CA 1
ATOM 706 C C . ALA A 1 96 ? 11.278 10.556 -2.849 1.00 57.44 96 ALA A C 1
ATOM 708 O O . ALA A 1 96 ? 11.033 10.017 -3.931 1.00 57.44 96 ALA A O 1
ATOM 709 N N . PHE A 1 97 ? 10.324 10.951 -2.009 1.00 54.81 97 PHE A N 1
ATOM 710 C CA . PHE A 1 97 ? 8.923 11.087 -2.387 1.00 54.81 97 PHE A CA 1
ATOM 711 C C . PHE A 1 97 ? 8.660 12.572 -2.615 1.00 54.81 97 PHE A C 1
ATOM 713 O O . PHE A 1 97 ? 8.908 13.390 -1.731 1.00 54.81 97 PHE A O 1
ATOM 720 N N . ALA A 1 98 ? 8.156 12.936 -3.791 1.00 46.50 98 ALA A N 1
ATOM 721 C CA . ALA A 1 98 ? 7.603 14.266 -3.962 1.00 46.50 98 ALA A CA 1
ATOM 722 C C . ALA A 1 98 ? 6.258 14.308 -3.220 1.00 46.50 98 ALA A C 1
ATOM 724 O O . ALA A 1 98 ? 5.293 13.681 -3.649 1.00 46.50 98 ALA A O 1
ATOM 725 N N . SER A 1 99 ? 6.181 15.052 -2.114 1.00 42.06 99 SER A N 1
ATOM 726 C CA . SER A 1 99 ? 4.918 15.335 -1.407 1.00 42.06 99 SER A CA 1
ATOM 727 C C . SER A 1 99 ? 3.959 16.216 -2.224 1.00 42.06 99 SER A C 1
ATOM 729 O O . SER A 1 99 ? 2.898 16.605 -1.745 1.00 42.06 99 SER A O 1
ATOM 731 N N . SER A 1 100 ? 4.329 16.583 -3.452 1.00 38.19 100 SER A N 1
ATOM 732 C CA . SER A 1 100 ? 3.526 17.415 -4.334 1.00 38.19 100 SER A CA 1
ATOM 733 C C . SER A 1 100 ? 2.432 16.586 -4.999 1.00 38.19 100 SER A C 1
ATOM 735 O O . SER A 1 100 ? 2.732 15.809 -5.903 1.00 38.19 100 SER A O 1
ATOM 737 N N . LYS A 1 101 ? 1.180 16.801 -4.566 1.00 39.56 101 LYS A N 1
ATOM 738 C CA . LYS A 1 101 ? -0.063 16.505 -5.299 1.00 39.56 101 LYS A CA 1
ATOM 739 C C . LYS A 1 101 ? 0.042 15.272 -6.198 1.00 39.56 101 LYS A C 1
ATOM 741 O O . LYS A 1 101 ? 0.005 15.379 -7.425 1.00 39.56 101 LYS A O 1
ATOM 746 N N . LEU A 1 102 ? 0.130 14.087 -5.598 1.00 40.31 102 LEU A N 1
ATOM 747 C CA . LEU A 1 102 ? -0.431 12.950 -6.318 1.00 40.31 102 LEU A CA 1
ATOM 748 C C . LEU A 1 102 ? -1.920 13.287 -6.523 1.00 40.31 102 LEU A C 1
ATOM 750 O O . LEU A 1 102 ? -2.535 13.809 -5.588 1.00 40.31 102 LEU A O 1
ATOM 754 N N . PRO A 1 103 ? -2.503 13.044 -7.711 1.00 38.41 103 PRO A N 1
ATOM 755 C CA . PRO A 1 103 ? -3.953 13.116 -7.884 1.00 38.41 103 PRO A CA 1
ATOM 756 C C . PRO A 1 103 ? -4.629 12.297 -6.774 1.00 38.41 103 PRO A C 1
ATOM 758 O O . PRO A 1 103 ? -3.960 11.446 -6.190 1.00 38.41 103 PRO A O 1
ATOM 761 N N . ASN A 1 104 ? -5.913 12.532 -6.488 1.00 44.78 104 ASN A N 1
ATOM 762 C CA . ASN A 1 104 ? -6.748 11.749 -5.559 1.00 44.78 104 ASN A CA 1
ATOM 763 C C . ASN A 1 104 ? -6.714 10.234 -5.873 1.00 44.78 104 ASN A C 1
ATOM 765 O O . ASN A 1 104 ? -7.665 9.670 -6.402 1.00 44.78 104 ASN A O 1
ATOM 769 N N . ILE A 1 105 ? -5.596 9.577 -5.590 1.00 50.53 105 ILE A N 1
ATOM 770 C CA . ILE A 1 105 ? -5.309 8.179 -5.859 1.00 50.53 105 ILE A CA 1
ATOM 771 C C . ILE A 1 105 ? -5.186 7.565 -4.480 1.00 50.53 105 ILE A C 1
ATOM 773 O O . ILE A 1 105 ? -4.180 7.722 -3.779 1.00 50.53 105 ILE A O 1
ATOM 777 N N . SER A 1 106 ? -6.269 6.914 -4.089 1.00 56.91 106 SER A N 1
ATOM 778 C CA . SER A 1 106 ? -6.317 5.993 -2.974 1.00 56.91 106 SER A CA 1
ATOM 779 C C . SER A 1 106 ? -5.343 4.843 -3.239 1.00 56.91 106 SER A C 1
ATOM 781 O O . SER A 1 106 ? -5.479 4.144 -4.245 1.00 56.91 106 SER A O 1
ATOM 783 N N . THR A 1 107 ? -4.346 4.657 -2.374 1.00 70.25 107 THR A N 1
ATOM 784 C CA . THR A 1 107 ? -3.430 3.508 -2.464 1.00 70.25 107 THR A CA 1
ATOM 785 C C . THR A 1 107 ? -4.004 2.352 -1.658 1.00 70.25 107 THR A C 1
ATOM 787 O O . THR A 1 107 ? -4.294 2.526 -0.479 1.00 70.25 107 THR A O 1
ATOM 790 N N . GLU A 1 108 ? -4.184 1.195 -2.286 1.00 69.12 108 GLU A N 1
ATOM 791 C CA . GLU A 1 108 ? -4.606 -0.034 -1.608 1.00 69.12 108 GLU A CA 1
ATOM 792 C C . GLU A 1 108 ? -3.529 -0.494 -0.615 1.00 69.12 108 GLU A C 1
ATOM 794 O O . GLU A 1 108 ? -2.330 -0.359 -0.879 1.00 69.12 108 GLU A O 1
ATOM 799 N N . ILE A 1 109 ? -3.956 -0.981 0.549 1.00 76.25 109 ILE A N 1
ATOM 800 C CA . ILE A 1 109 ? -3.064 -1.394 1.635 1.00 76.25 109 ILE A CA 1
ATOM 801 C C . ILE A 1 109 ? -2.966 -2.905 1.640 1.00 76.25 109 ILE A C 1
ATOM 803 O O . ILE A 1 109 ? -3.985 -3.591 1.625 1.00 76.25 109 ILE A O 1
ATOM 807 N N . VAL A 1 110 ? -1.734 -3.399 1.737 1.00 71.44 110 VAL A N 1
ATOM 808 C CA . VAL A 1 110 ? -1.458 -4.825 1.871 1.00 71.44 110 VAL A CA 1
ATOM 809 C C . VAL A 1 110 ? -0.873 -5.135 3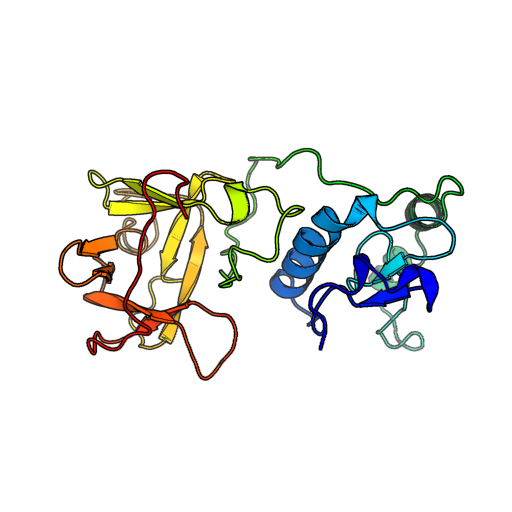.240 1.00 71.44 110 VAL A C 1
ATOM 811 O O . VAL A 1 110 ? -0.067 -4.363 3.763 1.00 71.44 110 VAL A O 1
ATOM 814 N N . VAL A 1 111 ? -1.240 -6.284 3.803 1.00 74.38 111 VAL A N 1
ATOM 815 C CA . VAL A 1 111 ? -0.595 -6.815 5.012 1.00 74.38 111 VAL A CA 1
ATOM 816 C C . VAL A 1 111 ? 0.652 -7.595 4.607 1.00 74.38 111 VAL A C 1
ATOM 818 O O . VAL A 1 111 ? 0.614 -8.421 3.694 1.00 74.38 111 VAL A O 1
ATOM 821 N N . ALA A 1 112 ? 1.768 -7.330 5.283 1.00 69.81 112 ALA A N 1
ATOM 822 C CA . ALA A 1 112 ? 3.041 -8.004 5.060 1.00 69.81 112 ALA A CA 1
ATOM 823 C C . ALA A 1 112 ? 3.613 -8.530 6.382 1.00 69.81 112 ALA A C 1
ATOM 825 O O . ALA A 1 112 ? 3.385 -7.952 7.440 1.00 69.81 112 ALA A O 1
ATOM 826 N N . ASN A 1 113 ? 4.392 -9.614 6.316 1.00 68.94 113 ASN A N 1
ATOM 827 C CA . ASN A 1 113 ? 5.074 -10.165 7.486 1.00 68.94 113 ASN A CA 1
ATOM 828 C C . ASN A 1 113 ? 6.183 -9.222 7.974 1.00 68.94 113 ASN A C 1
ATOM 830 O O . ASN A 1 113 ? 7.104 -8.903 7.214 1.00 68.94 113 ASN A O 1
ATOM 834 N N . CYS A 1 114 ? 6.166 -8.883 9.267 1.00 63.31 114 CYS A N 1
ATOM 835 C CA . CYS A 1 114 ? 7.167 -8.012 9.895 1.00 63.31 114 CYS A CA 1
ATOM 836 C C . CYS A 1 114 ? 8.603 -8.573 9.821 1.00 63.31 114 CYS A C 1
ATOM 838 O O . CYS A 1 114 ? 9.565 -7.812 9.843 1.00 63.31 114 CYS A O 1
ATOM 840 N N . SER A 1 115 ? 8.771 -9.898 9.702 1.00 56.38 115 SER A N 1
ATOM 841 C CA . SER A 1 115 ? 10.076 -10.582 9.727 1.00 56.38 115 SER A CA 1
ATOM 842 C C . SER A 1 115 ? 10.787 -10.688 8.372 1.00 56.38 115 SER A C 1
ATOM 844 O O . SER A 1 115 ? 11.978 -10.987 8.332 1.00 56.38 115 SER A O 1
ATOM 846 N N . THR A 1 116 ? 10.101 -10.438 7.252 1.00 50.97 116 THR A N 1
ATOM 847 C CA . THR A 1 116 ? 10.663 -10.665 5.899 1.00 50.97 116 THR A CA 1
ATOM 848 C C . THR A 1 116 ? 11.469 -9.494 5.332 1.00 50.97 116 THR A C 1
ATOM 850 O O . THR A 1 116 ? 11.788 -9.477 4.145 1.00 50.97 116 THR A O 1
ATOM 853 N N . SER A 1 117 ? 11.805 -8.494 6.148 1.00 51.25 117 SER A N 1
ATOM 854 C CA . SER A 1 117 ? 12.237 -7.203 5.629 1.00 51.25 117 SER A CA 1
ATOM 855 C C . SER A 1 117 ? 13.363 -6.548 6.433 1.00 51.25 117 SER A C 1
ATOM 857 O O . SER A 1 117 ? 13.173 -5.557 7.136 1.00 51.25 117 SER A O 1
ATOM 859 N N . SER A 1 118 ? 14.585 -7.023 6.234 1.00 51.09 118 SER A N 1
ATOM 860 C CA . SER A 1 118 ? 15.763 -6.191 6.501 1.00 51.09 118 SER A CA 1
ATOM 861 C C . SER A 1 118 ? 16.001 -5.127 5.415 1.00 51.09 118 SER A C 1
ATOM 863 O O . SER A 1 118 ? 16.870 -4.279 5.596 1.00 51.09 118 SER A O 1
ATOM 865 N N . LYS A 1 119 ? 15.251 -5.164 4.295 1.00 54.59 119 LYS A N 1
ATOM 866 C CA . LYS A 1 119 ? 15.482 -4.326 3.099 1.00 54.59 119 LYS A CA 1
ATOM 867 C C . LYS A 1 119 ? 14.346 -3.360 2.724 1.00 54.59 119 LYS A C 1
ATOM 869 O O . LYS A 1 119 ? 14.608 -2.418 1.985 1.00 54.59 119 LYS A O 1
ATOM 874 N N . ILE A 1 120 ? 13.118 -3.540 3.224 1.00 60.47 120 ILE A N 1
ATOM 875 C CA . ILE A 1 120 ? 12.040 -2.545 3.053 1.00 60.47 120 ILE A CA 1
ATOM 876 C C . ILE A 1 120 ? 12.291 -1.420 4.056 1.00 60.47 120 ILE A C 1
ATOM 878 O O . ILE A 1 120 ? 12.598 -1.685 5.220 1.00 60.47 120 ILE A O 1
ATOM 882 N N . GLU A 1 121 ? 12.151 -0.170 3.606 1.00 66.69 121 GLU A N 1
ATOM 883 C CA . GLU A 1 121 ? 12.163 1.009 4.481 1.00 66.69 121 GLU A CA 1
ATOM 884 C C . GLU A 1 121 ? 11.228 0.757 5.682 1.00 66.69 121 GLU A C 1
ATOM 886 O O . GLU A 1 121 ? 10.019 0.623 5.461 1.00 66.69 121 GLU A O 1
ATOM 891 N N . PRO A 1 122 ? 11.736 0.696 6.932 1.00 72.75 122 PRO A N 1
ATOM 892 C CA . PRO A 1 122 ? 10.944 0.296 8.097 1.00 72.75 122 PRO A CA 1
ATOM 893 C C . PRO A 1 122 ? 9.648 1.095 8.248 1.00 72.75 122 PRO A C 1
ATOM 895 O O . PRO A 1 122 ? 8.609 0.541 8.599 1.00 72.75 122 PRO A O 1
ATOM 898 N N . LYS A 1 123 ? 9.664 2.377 7.859 1.00 76.06 123 LYS A N 1
ATOM 899 C CA . LYS A 1 123 ? 8.483 3.252 7.886 1.00 76.06 123 LYS A CA 1
ATOM 900 C C . LYS A 1 123 ? 7.312 2.781 7.017 1.00 76.06 123 LYS A C 1
ATOM 902 O O . LYS A 1 123 ? 6.194 3.242 7.230 1.00 76.06 123 LYS A O 1
ATOM 907 N N . ARG A 1 124 ? 7.531 1.894 6.037 1.00 77.38 124 ARG A N 1
ATOM 908 C CA . ARG A 1 124 ? 6.461 1.292 5.215 1.00 77.38 124 ARG A CA 1
ATOM 909 C C . ARG A 1 124 ? 5.578 0.328 6.011 1.00 77.38 124 ARG A C 1
ATOM 911 O O . ARG A 1 124 ? 4.448 0.095 5.598 1.00 77.38 124 ARG A O 1
ATOM 918 N N . LEU A 1 125 ? 6.081 -0.206 7.124 1.00 79.00 125 LEU A N 1
ATOM 919 C CA . LEU A 1 125 ? 5.359 -1.119 8.014 1.00 79.00 125 LEU A CA 1
ATOM 920 C C . LEU A 1 125 ? 4.881 -0.432 9.299 1.00 79.00 125 LEU A C 1
ATOM 922 O O . LEU A 1 125 ? 4.269 -1.077 10.138 1.00 79.00 125 LEU A O 1
ATOM 926 N N . GLN A 1 126 ? 5.170 0.860 9.459 1.00 84.81 126 GLN A N 1
ATOM 927 C CA . GLN A 1 126 ? 4.898 1.596 10.686 1.00 84.81 126 GLN A CA 1
ATOM 928 C C . GLN A 1 126 ? 3.719 2.549 10.518 1.00 84.81 126 GLN A C 1
ATOM 930 O O . GLN A 1 126 ? 3.574 3.250 9.507 1.00 84.81 126 GLN A O 1
ATOM 935 N N . TRP A 1 127 ? 2.916 2.626 11.568 1.00 89.81 127 TRP A N 1
ATOM 936 C CA . TRP A 1 127 ? 1.708 3.419 11.655 1.00 89.81 127 TRP A CA 1
ATOM 937 C C . TRP A 1 127 ? 1.703 4.244 12.938 1.00 89.81 127 TRP A C 1
ATOM 939 O O . TRP A 1 127 ? 2.331 3.922 13.945 1.00 89.81 127 TRP A O 1
ATOM 949 N N . THR A 1 128 ? 0.982 5.356 12.889 1.00 90.88 128 THR A N 1
ATOM 950 C CA . THR A 1 128 ? 0.790 6.251 14.029 1.00 90.88 128 THR A CA 1
ATOM 951 C C . THR A 1 128 ? -0.692 6.497 14.210 1.00 90.88 128 THR A C 1
ATOM 953 O O . THR A 1 128 ? -1.363 6.916 13.271 1.00 90.88 128 THR A O 1
ATOM 956 N N . TYR A 1 129 ? -1.209 6.243 15.405 1.00 92.31 129 TYR A N 1
ATOM 957 C CA . TYR A 1 129 ? -2.571 6.620 15.759 1.00 92.31 129 TYR A CA 1
ATOM 958 C C . TYR A 1 129 ? -2.568 7.914 16.571 1.00 92.31 129 TYR A C 1
ATOM 960 O O . TYR A 1 129 ? -1.817 8.066 17.536 1.00 92.31 129 TYR A O 1
ATOM 968 N N . ASN A 1 130 ? -3.421 8.848 16.167 1.00 91.38 130 ASN A N 1
ATOM 969 C CA . ASN A 1 130 ? -3.676 10.100 16.857 1.00 91.38 130 ASN A CA 1
ATOM 970 C C . ASN A 1 130 ? -5.048 10.002 17.530 1.00 91.38 130 ASN A C 1
ATOM 972 O O . ASN A 1 130 ? -6.084 9.986 16.870 1.00 91.38 130 ASN A O 1
ATOM 976 N N . SER A 1 131 ? -5.054 9.936 18.860 1.00 89.62 131 SER A N 1
ATOM 977 C CA . SER A 1 131 ? -6.284 9.778 19.639 1.00 89.62 131 SER A CA 1
ATOM 978 C C . SER A 1 131 ? -7.132 11.049 19.706 1.00 89.62 131 SER A C 1
ATOM 980 O O . SER A 1 131 ? -8.314 10.969 20.031 1.00 89.62 131 SER A O 1
ATOM 982 N N . GLN A 1 132 ? -6.561 12.218 19.400 1.00 91.19 132 GLN A N 1
ATOM 983 C CA . GLN A 1 132 ? -7.278 13.490 19.394 1.00 91.19 132 GLN A CA 1
ATOM 984 C C . GLN A 1 132 ? -8.169 13.643 18.159 1.00 91.19 132 GLN A C 1
ATOM 986 O O . GLN A 1 132 ? -9.257 14.207 18.263 1.00 91.19 132 GLN A O 1
ATOM 991 N N . ASP A 1 133 ? -7.714 13.171 16.997 1.00 93.19 133 ASP A N 1
ATOM 992 C CA . ASP A 1 133 ? -8.453 13.285 15.734 1.00 93.19 133 ASP A CA 1
ATOM 993 C C . ASP A 1 133 ? -8.950 11.937 15.178 1.00 93.19 133 ASP A C 1
ATOM 995 O O . ASP A 1 133 ? -9.707 11.920 14.206 1.00 93.19 133 ASP A O 1
ATOM 999 N N . GLY A 1 134 ? -8.583 10.824 15.817 1.00 93.75 134 GLY A N 1
ATOM 1000 C CA . GLY A 1 134 ? -8.982 9.465 15.455 1.00 93.75 134 GLY A CA 1
ATOM 1001 C C . GLY A 1 134 ? -8.246 8.904 14.238 1.00 93.75 134 GLY A C 1
ATOM 1002 O O . GLY A 1 134 ? -8.648 7.871 13.714 1.00 93.75 134 GLY A O 1
ATOM 1003 N N . THR A 1 135 ? -7.206 9.561 13.728 1.00 95.69 135 THR A N 1
ATOM 1004 C CA . THR A 1 135 ? -6.537 9.099 12.505 1.00 95.69 135 THR A CA 1
ATOM 1005 C C . THR A 1 135 ? -5.503 8.022 12.774 1.00 95.69 135 THR A C 1
ATOM 1007 O O . THR A 1 135 ? -4.716 8.121 13.711 1.00 95.69 135 THR A O 1
ATOM 1010 N N . ILE A 1 136 ? -5.448 7.029 11.887 1.00 95.06 136 ILE A N 1
ATOM 1011 C CA . ILE A 1 136 ? -4.314 6.111 11.749 1.00 95.06 136 ILE A CA 1
ATOM 1012 C C . ILE A 1 136 ? -3.543 6.551 10.506 1.00 95.06 136 ILE A C 1
ATOM 1014 O O . ILE A 1 136 ? -4.122 6.655 9.424 1.00 95.06 136 ILE A O 1
ATOM 1018 N N . ARG A 1 137 ? -2.254 6.867 10.648 1.00 92.69 137 ARG A N 1
ATOM 1019 C CA . ARG A 1 137 ? -1.430 7.464 9.591 1.00 92.69 137 ARG A CA 1
ATOM 1020 C C . ARG A 1 137 ? -0.181 6.646 9.315 1.00 92.69 137 ARG A C 1
ATOM 1022 O O . ARG A 1 137 ? 0.491 6.218 10.251 1.00 92.69 137 ARG A O 1
ATOM 1029 N N . SER A 1 138 ? 0.167 6.496 8.041 1.00 89.06 138 SER A N 1
ATOM 1030 C CA . SER A 1 138 ? 1.419 5.851 7.636 1.00 89.06 138 SER A CA 1
ATOM 1031 C C . SER A 1 138 ? 2.624 6.678 8.091 1.00 89.06 138 SER A C 1
ATOM 1033 O O . SER A 1 138 ? 2.717 7.867 7.774 1.00 89.06 138 SER A O 1
ATOM 1035 N N . ALA A 1 139 ? 3.586 6.056 8.775 1.00 86.06 139 ALA A N 1
ATOM 1036 C CA . ALA A 1 139 ? 4.825 6.720 9.185 1.00 86.06 139 ALA A CA 1
ATOM 1037 C C . ALA A 1 139 ? 5.720 7.110 7.991 1.00 86.06 139 ALA A C 1
ATOM 1039 O O . ALA A 1 139 ? 6.587 7.978 8.116 1.00 86.06 139 ALA A O 1
ATOM 1040 N N . LEU A 1 140 ? 5.510 6.491 6.823 1.00 81.56 140 LEU A N 1
ATOM 1041 C CA . LEU A 1 140 ? 6.256 6.770 5.596 1.00 81.56 140 LEU A CA 1
ATOM 1042 C C . LEU A 1 140 ? 5.918 8.138 4.997 1.00 81.56 140 LEU A C 1
ATOM 1044 O O . LEU A 1 140 ? 6.815 8.869 4.584 1.00 81.56 140 LEU A O 1
ATOM 1048 N N . ASN A 1 141 ? 4.626 8.453 4.882 1.00 80.31 141 ASN A N 1
ATOM 1049 C CA . ASN A 1 141 ? 4.147 9.592 4.090 1.00 80.31 141 ASN A CA 1
ATOM 1050 C C . ASN A 1 141 ? 3.064 10.435 4.787 1.00 80.31 141 ASN A C 1
ATOM 1052 O O . ASN A 1 141 ? 2.588 11.406 4.203 1.00 80.31 141 ASN A O 1
ATOM 1056 N N . GLY A 1 142 ? 2.666 10.077 6.010 1.00 86.50 142 GLY A N 1
ATOM 1057 C CA . GLY A 1 142 ? 1.684 10.810 6.810 1.00 86.50 142 GLY A CA 1
ATOM 1058 C C . GLY A 1 142 ? 0.237 10.716 6.319 1.00 86.50 142 GLY A C 1
ATOM 1059 O O . GLY A 1 142 ? -0.614 11.417 6.863 1.00 86.50 142 GLY A O 1
ATOM 1060 N N . ARG A 1 143 ? -0.059 9.886 5.308 1.00 89.25 143 ARG A N 1
ATOM 1061 C CA . ARG A 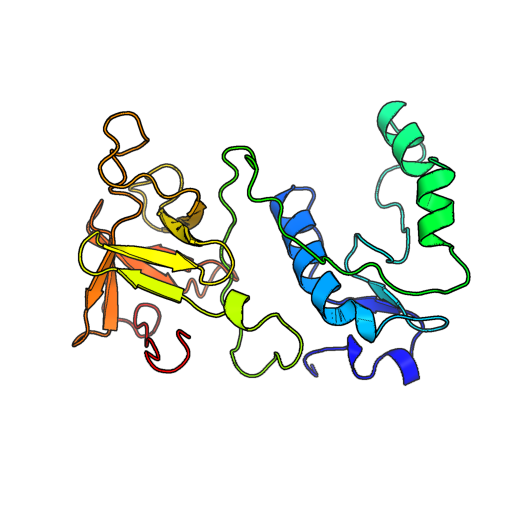1 143 ? -1.416 9.691 4.771 1.00 89.25 143 ARG A CA 1
ATOM 1062 C C . ARG A 1 143 ? -2.296 8.897 5.726 1.00 89.25 143 ARG A C 1
ATOM 1064 O O . ARG A 1 143 ? -1.800 8.034 6.447 1.00 89.25 143 ARG A O 1
ATOM 1071 N N . CYS A 1 144 ? -3.596 9.171 5.676 1.00 92.44 144 CYS A N 1
ATOM 1072 C CA . CYS A 1 144 ? -4.595 8.591 6.560 1.00 92.44 144 CYS A CA 1
ATOM 1073 C C . CYS A 1 144 ? -5.166 7.283 6.004 1.00 92.44 144 CYS A C 1
ATOM 1075 O O . CYS A 1 144 ? -5.536 7.201 4.827 1.00 92.44 144 CYS A O 1
ATOM 1077 N N . LEU A 1 145 ? -5.292 6.294 6.887 1.00 94.00 145 LEU A N 1
ATOM 1078 C CA . LEU A 1 145 ? -6.088 5.090 6.691 1.00 94.00 145 LEU A CA 1
ATOM 1079 C C . LEU A 1 145 ? -7.552 5.489 6.499 1.00 94.00 145 LEU A C 1
ATOM 1081 O O . LEU A 1 145 ? -8.125 6.160 7.356 1.00 94.00 145 LEU A O 1
ATOM 1085 N N . SER A 1 146 ? -8.146 5.107 5.375 1.00 92.62 146 SER A N 1
ATOM 1086 C CA . SER A 1 146 ? -9.442 5.626 4.943 1.00 92.62 146 SER A CA 1
ATOM 1087 C C . SER A 1 146 ? -10.322 4.533 4.355 1.00 92.62 146 SER A C 1
ATOM 1089 O O . SER A 1 146 ? -9.848 3.687 3.601 1.00 92.62 146 SER A O 1
ATOM 1091 N N . ILE A 1 147 ? -11.625 4.594 4.626 1.00 91.81 147 ILE A N 1
ATOM 1092 C CA . ILE A 1 147 ? -12.621 3.826 3.873 1.00 91.81 147 ILE A CA 1
ATOM 1093 C C . ILE A 1 147 ? -12.794 4.480 2.502 1.00 91.81 147 ILE A C 1
ATOM 1095 O O . ILE A 1 147 ? -13.112 5.675 2.402 1.00 91.81 147 ILE A O 1
ATOM 1099 N N . ASN A 1 148 ? -12.589 3.696 1.443 1.00 87.94 148 ASN A N 1
ATOM 1100 C CA . ASN A 1 148 ? -12.640 4.195 0.078 1.00 87.94 148 ASN A CA 1
ATOM 1101 C C . ASN A 1 148 ? -14.044 4.698 -0.283 1.00 87.94 148 ASN A C 1
ATOM 1103 O O . ASN A 1 148 ? -15.046 4.023 -0.037 1.00 87.94 148 ASN A O 1
ATOM 1107 N N . ASN A 1 149 ? -14.108 5.891 -0.878 1.00 85.94 149 ASN A N 1
ATOM 1108 C CA . ASN A 1 149 ? -15.337 6.554 -1.320 1.00 85.94 149 ASN A CA 1
ATOM 1109 C C . ASN A 1 149 ? -16.460 6.618 -0.267 1.00 85.94 149 ASN A C 1
ATOM 1111 O O . ASN A 1 149 ? -17.633 6.716 -0.627 1.00 85.94 149 ASN A O 1
ATOM 1115 N N . CYS A 1 150 ? -16.112 6.546 1.021 1.00 89.19 150 CYS A N 1
ATOM 1116 C CA . CYS A 1 150 ? -17.070 6.426 2.117 1.00 89.19 150 CYS A CA 1
ATOM 1117 C C . CYS A 1 150 ? -18.103 5.316 1.938 1.00 89.19 150 CYS A C 1
ATOM 1119 O O . CYS A 1 150 ? -19.271 5.473 2.305 1.00 89.19 150 CYS A O 1
ATOM 1121 N N . SER A 1 151 ? -17.690 4.210 1.328 1.00 88.31 151 SER A N 1
ATOM 1122 C CA . SER A 1 151 ? -18.568 3.067 1.173 1.00 88.31 151 SER A CA 1
ATOM 1123 C C . SER A 1 151 ? -19.110 2.632 2.536 1.00 88.31 151 SER A C 1
ATOM 1125 O O . SER A 1 151 ? -18.372 2.487 3.511 1.00 88.31 151 SER A O 1
ATOM 1127 N N . THR A 1 152 ? -20.421 2.432 2.596 1.00 90.62 152 THR A N 1
ATOM 1128 C CA . THR A 1 152 ? -21.122 1.855 3.747 1.00 90.62 152 THR A CA 1
ATOM 1129 C C . THR A 1 152 ? -21.421 0.371 3.547 1.00 90.62 152 THR A C 1
ATOM 1131 O O . THR A 1 152 ? -22.070 -0.240 4.389 1.00 90.62 152 THR A O 1
ATOM 1134 N N . VAL A 1 153 ? -20.981 -0.197 2.421 1.00 89.25 153 VAL A N 1
ATOM 1135 C CA . VAL A 1 153 ? -21.151 -1.612 2.093 1.00 89.25 153 VAL A CA 1
ATOM 1136 C C . VAL A 1 153 ? -20.111 -2.431 2.849 1.00 89.25 153 VAL A C 1
ATOM 1138 O O . VAL A 1 153 ? -18.957 -2.024 2.960 1.00 89.25 153 VAL A O 1
ATOM 1141 N N . GLU A 1 154 ? -20.525 -3.590 3.344 1.00 89.88 154 GLU A N 1
ATOM 1142 C CA . GLU A 1 154 ? -19.633 -4.580 3.942 1.00 89.88 154 GLU A CA 1
ATOM 1143 C C . GLU A 1 154 ? -18.594 -5.076 2.922 1.00 89.88 154 GLU A C 1
ATOM 1145 O O . GLU A 1 154 ? -18.911 -5.292 1.750 1.00 89.88 154 GLU A O 1
ATOM 1150 N N . GLY A 1 155 ? -17.337 -5.200 3.349 1.00 87.81 155 GLY A N 1
ATOM 1151 C CA . GLY A 1 155 ? -16.204 -5.442 2.453 1.00 87.81 155 GLY A CA 1
ATOM 1152 C C . GLY A 1 155 ? -15.692 -4.173 1.759 1.00 87.81 155 GLY A C 1
ATOM 1153 O O . GLY A 1 155 ? -15.032 -4.252 0.721 1.00 87.81 155 GLY A O 1
ATOM 1154 N N . ALA A 1 156 ? -15.999 -2.982 2.287 1.00 88.44 156 ALA A N 1
ATOM 1155 C CA . ALA A 1 156 ? -15.475 -1.736 1.738 1.00 88.44 156 ALA A CA 1
ATOM 1156 C C . ALA A 1 156 ? -13.942 -1.702 1.807 1.00 88.44 156 ALA A C 1
ATOM 1158 O O . ALA A 1 156 ? -13.352 -1.877 2.869 1.00 88.44 156 ALA A O 1
ATOM 1159 N N . THR A 1 157 ? -13.298 -1.414 0.677 1.00 86.38 157 THR A N 1
ATOM 1160 C CA . THR A 1 157 ? -11.836 -1.375 0.578 1.00 86.38 157 THR A CA 1
ATOM 1161 C C . THR A 1 157 ? -11.231 -0.288 1.462 1.00 86.38 157 THR A C 1
ATOM 1163 O O . THR A 1 157 ? -11.682 0.865 1.440 1.00 86.38 157 THR A O 1
ATOM 1166 N N . ILE A 1 158 ? -10.158 -0.635 2.173 1.00 90.12 158 ILE A N 1
ATOM 1167 C CA . ILE A 1 158 ? -9.354 0.315 2.938 1.00 90.12 158 ILE A CA 1
ATOM 1168 C C . ILE A 1 158 ? -8.173 0.809 2.108 1.00 90.12 158 ILE A C 1
ATOM 1170 O O . ILE A 1 158 ? -7.489 0.046 1.425 1.00 90.12 158 ILE A O 1
ATOM 1174 N N . VAL A 1 159 ? -7.939 2.117 2.159 1.00 87.06 159 VAL A N 1
ATOM 1175 C CA . VAL A 1 159 ? -6.947 2.804 1.332 1.00 87.06 159 VAL A CA 1
ATOM 1176 C C . VAL A 1 159 ? -6.179 3.861 2.121 1.00 87.06 159 VAL A C 1
ATOM 1178 O O . VAL A 1 159 ? -6.639 4.354 3.147 1.00 87.06 159 VAL A O 1
ATOM 1181 N N . LEU A 1 160 ? -5.018 4.262 1.608 1.00 87.19 160 LEU A N 1
ATOM 1182 C CA . LEU A 1 160 ? -4.298 5.458 2.036 1.00 87.19 160 LEU A CA 1
ATOM 1183 C C . LEU A 1 160 ? -4.682 6.660 1.170 1.00 87.19 160 LEU A C 1
ATOM 1185 O O . LEU A 1 160 ? -4.528 6.621 -0.054 1.00 87.19 160 LEU A O 1
ATOM 1189 N N . SER A 1 161 ? -5.094 7.756 1.805 1.00 84.81 161 SER A N 1
ATOM 1190 C CA . SER A 1 161 ? -5.383 9.033 1.137 1.00 84.81 161 SER A CA 1
ATOM 1191 C C . SER A 1 161 ? -4.878 10.235 1.941 1.00 84.81 161 SER A C 1
ATOM 1193 O O . SER A 1 161 ? -4.420 10.098 3.076 1.00 84.81 161 SER A O 1
ATOM 1195 N N . GLU A 1 162 ? -4.936 11.431 1.353 1.00 86.00 162 GLU A N 1
ATOM 1196 C CA . GLU A 1 162 ? -4.668 12.671 2.091 1.00 86.00 162 GLU A CA 1
ATOM 1197 C C . GLU A 1 162 ? -5.623 12.809 3.287 1.00 86.00 162 GLU A C 1
ATOM 1199 O O . GLU A 1 162 ? -6.772 12.370 3.228 1.00 86.00 162 GLU A O 1
ATOM 1204 N N . CYS A 1 163 ? -5.118 13.360 4.391 1.00 87.88 163 CYS A N 1
ATOM 1205 C CA . CYS A 1 163 ? -5.882 13.536 5.622 1.00 87.88 163 CYS A CA 1
ATOM 1206 C C . CYS A 1 163 ? -6.742 14.804 5.543 1.00 87.88 163 CYS A C 1
ATOM 1208 O O . CYS A 1 163 ? -6.212 15.900 5.372 1.00 87.88 163 CYS A O 1
ATOM 1210 N N . HIS A 1 164 ? -8.048 14.658 5.743 1.00 88.81 164 HIS A N 1
ATOM 1211 C CA . HIS A 1 164 ? -9.060 15.705 5.597 1.00 88.81 164 HIS A CA 1
ATOM 1212 C C . HIS A 1 164 ? -9.998 15.775 6.815 1.00 88.81 164 HIS A C 1
ATOM 1214 O O . HIS A 1 164 ? -11.217 15.890 6.697 1.00 88.81 164 HIS A O 1
ATOM 1220 N N . ILE A 1 165 ? -9.438 15.675 8.021 1.00 87.62 165 ILE A N 1
ATOM 1221 C CA . ILE A 1 165 ? -10.234 15.615 9.253 1.00 87.62 165 ILE A CA 1
ATOM 1222 C C . ILE A 1 165 ? -10.900 16.958 9.536 1.00 87.62 165 ILE A C 1
ATOM 1224 O O . ILE A 1 165 ? -10.236 17.993 9.548 1.00 87.62 165 ILE A O 1
ATOM 1228 N N . ASN A 1 166 ? -12.207 16.924 9.809 1.00 74.69 166 ASN A N 1
ATOM 1229 C CA . ASN A 1 166 ? -13.043 18.101 10.056 1.00 74.69 166 ASN A CA 1
ATOM 1230 C C . ASN A 1 166 ? -13.116 19.086 8.873 1.00 74.69 166 ASN A C 1
ATOM 1232 O O . ASN A 1 166 ? -13.535 20.232 9.048 1.00 74.69 166 ASN A O 1
ATOM 1236 N N . ASP A 1 167 ? -12.744 18.659 7.664 1.00 83.31 167 ASP A N 1
ATOM 1237 C CA . ASP A 1 167 ? -12.902 19.473 6.465 1.00 83.31 167 ASP A CA 1
ATOM 1238 C C . ASP A 1 167 ? -14.305 19.279 5.874 1.00 83.31 167 ASP A C 1
ATOM 1240 O O . ASP A 1 167 ? -14.587 18.312 5.164 1.00 83.31 167 ASP A O 1
ATOM 1244 N N . SER A 1 168 ? -15.189 20.238 6.157 1.00 76.00 168 SER A N 1
ATOM 1245 C CA . SER A 1 168 ? -16.578 20.270 5.673 1.00 76.00 168 SER A CA 1
ATOM 1246 C C . SER A 1 168 ? -16.747 20.187 4.149 1.00 76.00 168 SER A C 1
ATOM 1248 O O . SER A 1 168 ? -17.840 19.858 3.691 1.00 76.00 168 SER A O 1
ATOM 1250 N N . GLN A 1 169 ? -15.707 20.500 3.368 1.00 78.88 169 GLN A N 1
ATOM 1251 C CA . GLN A 1 169 ? -15.748 20.485 1.903 1.00 78.88 169 GLN A CA 1
ATOM 1252 C C . GLN A 1 169 ? -15.323 19.134 1.315 1.00 78.88 169 GLN A C 1
ATOM 1254 O O . GLN A 1 169 ? -15.453 18.914 0.111 1.00 78.88 169 GLN A O 1
ATOM 1259 N N . THR A 1 170 ? -14.813 18.226 2.146 1.00 78.50 170 THR A N 1
ATOM 1260 C CA . THR A 1 170 ? -14.282 16.932 1.707 1.00 78.50 170 THR A CA 1
ATOM 1261 C C . THR A 1 170 ? -15.295 15.813 1.879 1.00 78.50 170 THR A C 1
ATOM 1263 O O . THR A 1 170 ? -16.289 15.927 2.605 1.00 78.50 170 THR A O 1
ATOM 1266 N N . GLN A 1 171 ? -15.058 14.710 1.169 1.00 75.25 171 GLN A N 1
ATOM 1267 C CA . GLN A 1 171 ? -15.949 13.560 1.185 1.00 75.25 171 GLN A CA 1
ATOM 1268 C C . GLN A 1 171 ? -16.149 13.071 2.627 1.00 75.25 171 GLN A C 1
ATOM 1270 O O . GLN A 1 171 ? -15.194 12.842 3.364 1.00 75.25 171 GLN A O 1
ATOM 1275 N N . CYS A 1 172 ? -17.413 12.972 3.042 1.00 83.50 172 CYS A N 1
ATOM 1276 C CA . CYS A 1 172 ? -17.819 12.520 4.379 1.00 83.50 172 CYS A CA 1
ATOM 1277 C C . CYS A 1 172 ? -17.233 13.327 5.534 1.00 83.50 172 CYS A C 1
ATOM 1279 O O . CYS A 1 172 ? -17.160 12.825 6.654 1.00 83.50 172 CYS A O 1
ATOM 1281 N N . GLN A 1 173 ? -16.842 14.579 5.273 1.00 85.31 173 GLN A N 1
ATOM 1282 C CA . GLN A 1 173 ? -16.327 15.506 6.281 1.00 85.31 173 GLN A CA 1
ATOM 1283 C C . GLN A 1 173 ? -15.121 14.928 7.054 1.00 85.31 173 GLN A C 1
ATOM 1285 O O . GLN A 1 173 ? -14.934 15.210 8.239 1.00 85.31 173 GLN A O 1
ATOM 1290 N N . GLY A 1 174 ? -14.349 14.045 6.405 1.00 87.00 174 GLY A N 1
ATOM 1291 C CA . GLY A 1 174 ? -13.215 13.329 6.995 1.00 87.00 174 GLY A CA 1
ATOM 1292 C C . GLY A 1 174 ? -13.573 12.143 7.897 1.00 87.00 174 GLY A C 1
ATOM 1293 O O . GLY A 1 174 ? -12.670 11.467 8.387 1.00 87.00 174 GLY A O 1
ATOM 1294 N N . LYS A 1 175 ? -14.862 11.836 8.118 1.00 91.00 175 LYS A N 1
ATOM 1295 C CA . LYS A 1 175 ? -15.304 10.739 9.005 1.00 91.00 175 LYS A CA 1
ATOM 1296 C C . LYS A 1 175 ? -14.818 9.367 8.553 1.00 91.00 175 LYS A C 1
ATOM 1298 O O . LYS A 1 175 ? -14.535 8.518 9.391 1.00 91.00 175 LYS A O 1
ATOM 1303 N N . ASN A 1 176 ? -14.674 9.161 7.246 1.00 92.56 176 ASN A N 1
ATOM 1304 C CA . ASN A 1 176 ? -14.163 7.918 6.663 1.00 92.56 176 ASN A CA 1
ATOM 1305 C C . ASN A 1 176 ? -12.683 7.644 6.991 1.00 92.56 176 ASN A C 1
ATOM 1307 O O . ASN A 1 176 ? -12.177 6.594 6.608 1.00 92.56 176 ASN A O 1
ATOM 1311 N N . GLN A 1 177 ? -12.000 8.571 7.665 1.00 94.56 177 GLN A N 1
ATOM 1312 C CA . GLN A 1 177 ? -10.587 8.486 8.049 1.00 94.56 177 GLN A CA 1
ATOM 1313 C C . GLN A 1 177 ? -10.392 8.444 9.571 1.00 94.56 177 GLN A C 1
ATOM 1315 O O . GLN A 1 177 ? -9.261 8.489 10.057 1.00 94.56 177 GLN A O 1
ATOM 1320 N N . GLN A 1 178 ? -11.498 8.413 10.321 1.00 95.00 178 GLN A N 1
ATOM 1321 C CA . GLN A 1 178 ? -11.502 8.396 11.775 1.00 95.00 178 GLN A CA 1
ATOM 1322 C C . GLN A 1 178 ? -11.828 6.993 12.282 1.00 95.00 178 GLN A C 1
ATOM 1324 O O . GLN A 1 178 ? -12.815 6.371 11.880 1.00 95.00 178 GLN A O 1
ATOM 1329 N N . TRP A 1 179 ? -11.002 6.531 13.206 1.00 95.81 179 TRP A N 1
ATOM 1330 C CA . TRP A 1 179 ? -11.000 5.196 13.771 1.00 95.81 179 TRP A CA 1
ATOM 1331 C C . TRP A 1 179 ? -10.957 5.285 15.292 1.00 95.81 179 TRP A C 1
ATOM 1333 O O . TRP A 1 179 ? -10.414 6.228 15.871 1.00 95.81 179 TRP A O 1
ATOM 1343 N N . THR A 1 180 ? -11.542 4.295 15.943 1.00 94.75 180 THR A N 1
ATOM 1344 C CA . THR A 1 180 ? -11.440 4.071 17.380 1.00 94.75 180 THR A CA 1
ATOM 1345 C C . THR A 1 180 ? -10.634 2.802 17.579 1.00 94.75 180 THR A C 1
ATOM 1347 O O . THR A 1 180 ? -11.050 1.741 17.125 1.00 94.75 180 THR A O 1
ATOM 1350 N N . VAL A 1 181 ? -9.481 2.917 18.236 1.00 92.19 181 VAL A N 1
ATOM 1351 C CA . VAL A 1 181 ? -8.633 1.769 18.581 1.00 92.19 181 VAL A CA 1
ATOM 1352 C C . VAL A 1 181 ? -9.001 1.297 19.985 1.00 92.19 181 VAL A C 1
ATOM 1354 O O . VAL A 1 181 ? -8.783 2.015 20.966 1.00 92.19 181 VAL A O 1
ATOM 1357 N N . GLY A 1 182 ? -9.586 0.108 20.081 1.00 88.19 182 GLY A N 1
ATOM 1358 C CA . GLY A 1 182 ? -9.938 -0.542 21.332 1.00 88.19 182 GLY A CA 1
ATOM 1359 C C . GLY A 1 182 ? -8.734 -1.261 21.934 1.00 88.19 182 GLY A C 1
ATOM 1360 O O . GLY A 1 182 ? -8.212 -2.217 21.379 1.00 88.19 182 GLY A O 1
ATOM 1361 N N . ILE A 1 183 ? -8.263 -0.799 23.095 1.00 78.62 183 ILE A N 1
ATOM 1362 C CA . ILE A 1 183 ? -7.077 -1.382 23.755 1.00 78.62 183 ILE A CA 1
ATOM 1363 C C . ILE A 1 183 ? -7.413 -2.726 24.427 1.00 78.62 183 ILE A C 1
ATOM 1365 O O . ILE A 1 183 ? -6.553 -3.595 24.540 1.00 78.62 183 ILE A O 1
ATOM 1369 N N . ALA A 1 184 ? -8.656 -2.895 24.893 1.00 82.69 184 ALA A N 1
ATOM 1370 C CA . ALA A 1 184 ? -9.088 -4.089 25.622 1.00 82.69 184 ALA A CA 1
ATOM 1371 C C . ALA A 1 184 ? -9.540 -5.228 24.697 1.00 82.69 184 ALA A C 1
ATOM 1373 O O . ALA A 1 184 ? -9.244 -6.385 24.978 1.00 82.69 184 ALA A O 1
ATOM 1374 N N . ASP A 1 185 ? -10.246 -4.894 23.615 1.00 86.31 185 ASP A N 1
ATOM 1375 C CA . ASP A 1 185 ? -10.783 -5.846 22.636 1.00 86.31 185 ASP A CA 1
ATOM 1376 C C . ASP A 1 185 ? -9.919 -5.957 21.368 1.00 86.31 185 ASP A C 1
ATOM 1378 O O . ASP A 1 185 ? -10.177 -6.812 20.528 1.00 86.31 185 ASP A O 1
ATOM 1382 N N . GLN A 1 186 ? -8.879 -5.120 21.246 1.00 90.88 186 GLN A N 1
ATOM 1383 C CA . GLN A 1 186 ? -7.953 -5.071 20.109 1.00 90.88 186 GLN A CA 1
ATOM 1384 C C . GLN A 1 186 ? -8.651 -4.792 18.772 1.00 90.88 186 GLN A C 1
ATOM 1386 O O . GLN A 1 186 ? -8.108 -5.081 17.709 1.00 90.88 186 GLN A O 1
ATOM 1391 N N . THR A 1 187 ? -9.845 -4.202 18.801 1.00 94.00 187 THR A N 1
ATOM 1392 C CA . THR A 1 187 ? -10.584 -3.862 17.585 1.00 94.00 187 THR A CA 1
ATOM 1393 C C . THR A 1 187 ? -10.210 -2.471 17.084 1.00 94.00 187 THR A C 1
ATOM 1395 O O . THR A 1 187 ? -9.864 -1.568 17.850 1.00 94.00 187 THR A O 1
ATOM 1398 N N . ILE A 1 188 ? -10.294 -2.269 15.770 1.00 95.56 188 ILE A N 1
ATOM 1399 C CA . ILE A 1 188 ? -10.192 -0.943 15.156 1.00 95.56 188 ILE A CA 1
ATOM 1400 C C . ILE A 1 188 ? -11.519 -0.667 14.463 1.00 95.56 188 ILE A C 1
ATOM 1402 O O . ILE A 1 188 ? -11.839 -1.294 13.458 1.00 95.56 188 ILE A O 1
ATOM 1406 N N . VAL A 1 189 ? -12.302 0.264 15.003 1.00 95.88 189 VAL A N 1
ATOM 1407 C CA . VAL A 1 189 ? -13.684 0.511 14.573 1.00 95.88 189 VAL A CA 1
ATOM 1408 C C . VAL A 1 189 ? -13.783 1.846 13.851 1.00 95.88 189 VAL A C 1
ATOM 1410 O O . VAL A 1 189 ? -13.335 2.873 14.361 1.00 95.88 189 VAL A O 1
ATOM 1413 N N . SER A 1 190 ? -14.391 1.865 12.668 1.00 95.56 190 SER A N 1
ATOM 1414 C CA . SER A 1 190 ? -14.630 3.104 11.933 1.00 95.56 190 SER A CA 1
ATOM 1415 C C . SER A 1 190 ? -15.645 3.987 12.655 1.00 95.56 190 SER A C 1
ATOM 1417 O O . SER A 1 190 ? -16.766 3.569 12.944 1.00 95.56 190 SER A O 1
ATOM 1419 N N . GLN A 1 191 ? -15.304 5.260 12.857 1.00 93.56 191 GLN A N 1
ATOM 1420 C CA . GLN A 1 191 ? -16.236 6.247 13.409 1.00 93.56 191 GLN A CA 1
ATOM 1421 C C . GLN A 1 191 ? -17.302 6.704 12.395 1.00 93.56 191 GLN A C 1
ATOM 1423 O O . GLN A 1 191 ? -18.210 7.450 12.760 1.00 93.56 191 GLN A O 1
ATOM 1428 N N . MET A 1 192 ? -17.197 6.298 11.123 1.00 93.00 192 MET A N 1
ATOM 1429 C CA . MET A 1 192 ? -18.167 6.644 10.080 1.00 93.00 192 MET A CA 1
ATOM 1430 C C . MET A 1 192 ? -19.384 5.718 10.090 1.00 93.00 192 MET A C 1
ATOM 1432 O O . MET A 1 192 ? -20.515 6.192 10.018 1.00 93.00 192 MET A O 1
ATOM 1436 N N . ASN A 1 193 ? -19.151 4.405 10.119 1.00 92.44 193 ASN A N 1
ATOM 1437 C CA . ASN A 1 193 ? -20.188 3.389 9.919 1.00 92.44 193 ASN A CA 1
ATOM 1438 C C . ASN A 1 193 ? -20.187 2.289 10.997 1.00 92.44 193 ASN A C 1
ATOM 1440 O O . ASN A 1 193 ? -21.028 1.398 10.933 1.00 92.44 193 ASN A O 1
ATOM 1444 N N . GLY A 1 194 ? -19.277 2.343 11.976 1.00 94.19 194 GLY A N 1
ATOM 1445 C CA . GLY A 1 194 ? -19.182 1.355 13.053 1.00 94.19 194 GLY A CA 1
ATOM 1446 C C . GLY A 1 194 ? -18.622 -0.005 12.630 1.00 94.19 194 GLY A C 1
ATOM 1447 O O . GLY A 1 194 ? -18.652 -0.930 13.433 1.00 94.19 194 GLY A O 1
ATOM 1448 N N . MET A 1 195 ? -18.129 -0.147 11.396 1.00 95.38 195 MET A N 1
ATOM 1449 C CA . MET A 1 195 ? -17.519 -1.390 10.919 1.00 95.38 195 MET A CA 1
ATOM 1450 C C . MET A 1 195 ? -16.101 -1.558 11.464 1.00 95.38 195 MET A C 1
ATOM 1452 O O . MET A 1 195 ? -15.368 -0.579 11.636 1.00 95.38 195 MET A O 1
ATOM 1456 N N . CYS A 1 196 ? -15.715 -2.808 11.693 1.00 95.69 196 CYS A N 1
ATOM 1457 C CA . CYS A 1 196 ? -14.387 -3.189 12.136 1.00 95.69 196 CYS A CA 1
ATOM 1458 C C . CYS A 1 196 ? -13.423 -3.287 10.953 1.00 95.69 196 CYS A C 1
ATOM 1460 O O . CYS A 1 196 ? -13.792 -3.697 9.850 1.00 95.69 196 CYS A O 1
ATOM 1462 N N . LEU A 1 197 ? -12.171 -2.910 11.202 1.00 94.44 197 LEU A N 1
ATOM 1463 C CA . LEU A 1 197 ? -11.057 -3.187 10.314 1.00 94.44 197 LEU A CA 1
ATOM 1464 C C . LEU A 1 197 ? -10.826 -4.700 10.287 1.00 94.44 197 LEU A C 1
ATOM 1466 O O . LEU A 1 197 ? -10.657 -5.322 11.335 1.00 94.44 197 LEU A O 1
ATOM 1470 N N . ASN A 1 198 ? -10.835 -5.283 9.098 1.00 92.44 198 ASN A N 1
ATOM 1471 C CA . ASN A 1 198 ? -10.934 -6.721 8.917 1.00 92.44 198 ASN A CA 1
ATOM 1472 C C . ASN A 1 198 ? -9.860 -7.226 7.951 1.00 92.44 198 ASN A C 1
ATOM 1474 O O . ASN A 1 198 ? -9.646 -6.665 6.876 1.00 92.44 198 ASN A O 1
ATOM 1478 N N . PHE A 1 199 ? -9.166 -8.292 8.339 1.00 88.69 199 PHE A N 1
ATOM 1479 C CA . PHE A 1 199 ? -8.229 -8.988 7.471 1.00 88.69 199 PHE A CA 1
ATOM 1480 C C . PHE A 1 199 ? -8.975 -9.9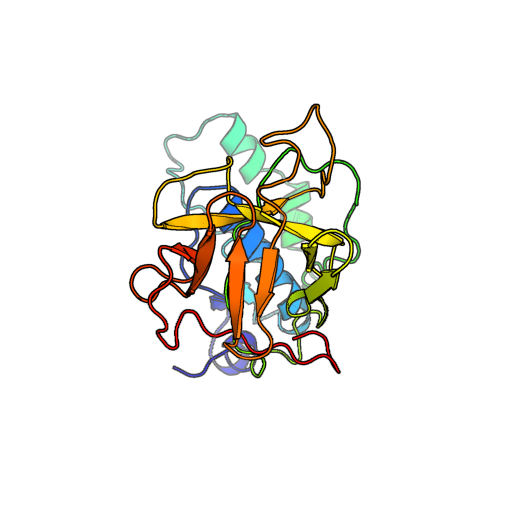99 6.592 1.00 88.69 199 PHE A C 1
ATOM 1482 O O . PHE A 1 199 ? -9.440 -11.039 7.062 1.00 88.69 199 PHE A O 1
ATOM 1489 N N . ASN A 1 200 ? -9.081 -9.711 5.292 1.00 81.00 200 ASN A N 1
ATOM 1490 C CA . ASN A 1 200 ? -9.810 -10.568 4.361 1.00 81.00 200 ASN A CA 1
ATOM 1491 C C . ASN A 1 200 ? -9.046 -11.871 4.056 1.00 81.00 200 ASN A C 1
ATOM 1493 O O . ASN A 1 200 ? -8.040 -11.881 3.344 1.00 81.00 200 ASN A O 1
ATOM 1497 N N . LEU A 1 201 ? -9.568 -12.995 4.558 1.00 71.38 201 LEU A N 1
ATOM 1498 C CA . LEU A 1 201 ? -8.995 -14.335 4.369 1.00 71.38 201 LEU A CA 1
ATOM 1499 C C . LEU A 1 201 ? -9.305 -14.971 3.000 1.00 71.38 201 LEU A C 1
ATOM 1501 O O . LEU A 1 201 ? -8.691 -15.975 2.644 1.00 71.38 201 LEU A O 1
ATOM 1505 N N . GLN A 1 202 ? -10.271 -14.437 2.246 1.00 63.16 202 GLN A N 1
ATOM 1506 C CA . GLN A 1 202 ? -10.795 -15.049 1.013 1.00 63.16 202 GLN A CA 1
ATOM 1507 C C . GLN A 1 202 ? -10.235 -14.399 -0.261 1.00 63.16 202 GLN A C 1
ATOM 1509 O O . GLN A 1 202 ? -10.056 -15.069 -1.276 1.00 63.16 202 GLN A O 1
ATOM 1514 N N . HIS A 1 203 ? -9.934 -13.100 -0.209 1.00 56.28 203 HIS A N 1
ATOM 1515 C CA . HIS A 1 203 ? -9.409 -12.317 -1.323 1.00 56.28 203 HIS A CA 1
ATOM 1516 C C . HIS A 1 203 ? -8.132 -11.617 -0.849 1.00 56.28 203 HIS A C 1
ATOM 1518 O O . HIS A 1 203 ? -8.187 -10.640 -0.106 1.00 56.28 203 HIS A O 1
ATOM 1524 N N . GLY A 1 204 ? -6.961 -12.135 -1.227 1.00 50.41 204 GLY A N 1
ATOM 1525 C CA . GLY A 1 204 ? -5.701 -11.513 -0.808 1.00 50.41 204 GLY A CA 1
ATOM 1526 C C . GLY A 1 204 ? -5.521 -10.115 -1.413 1.00 50.41 204 GLY A C 1
ATOM 1527 O O . GLY A 1 204 ? -6.137 -9.825 -2.437 1.00 50.41 204 GLY A O 1
ATOM 1528 N N . PRO A 1 205 ? -4.594 -9.286 -0.912 1.00 50.38 205 PRO A N 1
ATOM 1529 C CA . PRO A 1 205 ? -4.130 -9.104 0.459 1.00 50.38 205 PRO A CA 1
ATOM 1530 C C . PRO A 1 205 ? -4.734 -7.802 1.018 1.00 50.38 205 PRO A C 1
ATOM 1532 O O . PRO A 1 205 ? -4.010 -6.841 1.231 1.00 50.38 205 PRO A O 1
ATOM 1535 N N . ASN A 1 206 ? -6.053 -7.727 1.189 1.00 70.00 206 ASN A N 1
ATOM 1536 C CA . ASN A 1 206 ? -6.727 -6.436 1.308 1.00 70.00 206 ASN A CA 1
ATOM 1537 C C . ASN A 1 206 ? -7.488 -6.344 2.617 1.00 70.00 206 ASN A C 1
ATOM 1539 O O . ASN A 1 206 ? -8.447 -7.074 2.849 1.00 70.00 206 ASN A O 1
ATOM 1543 N N . ILE A 1 207 ? -7.044 -5.436 3.474 1.00 86.12 207 ILE A N 1
ATOM 1544 C CA . ILE A 1 207 ? -7.826 -5.045 4.636 1.00 86.12 207 ILE A CA 1
ATOM 1545 C C . ILE A 1 207 ? -9.120 -4.394 4.124 1.00 86.12 207 ILE A C 1
ATOM 1547 O O . ILE A 1 207 ? -9.081 -3.549 3.221 1.00 86.12 207 ILE A O 1
ATOM 1551 N N . ASP A 1 208 ? -10.259 -4.778 4.683 1.00 90.00 208 ASP A N 1
ATOM 1552 C CA . ASP A 1 208 ? -11.565 -4.199 4.377 1.00 90.00 208 ASP A CA 1
ATOM 1553 C C . ASP A 1 208 ? -12.289 -3.739 5.655 1.00 90.00 208 ASP A C 1
ATOM 1555 O O . ASP A 1 208 ? -11.816 -3.944 6.776 1.00 90.00 208 ASP A O 1
ATOM 1559 N N . ALA A 1 209 ? -13.394 -3.013 5.487 1.00 91.94 209 ALA A N 1
ATOM 1560 C CA . ALA A 1 209 ? -14.323 -2.715 6.570 1.00 91.94 209 ALA A CA 1
ATOM 1561 C C . ALA A 1 209 ? -15.451 -3.748 6.558 1.00 91.94 209 ALA A C 1
ATOM 1563 O O . ALA A 1 209 ? -16.140 -3.904 5.546 1.00 91.94 209 ALA A O 1
ATOM 1564 N N . HIS A 1 210 ? -15.660 -4.416 7.686 1.00 93.31 210 HIS A N 1
ATOM 1565 C CA . HIS A 1 210 ? -16.629 -5.499 7.815 1.00 93.31 210 HIS A CA 1
ATOM 1566 C C . HIS A 1 210 ? -17.441 -5.366 9.107 1.00 93.31 210 HIS A C 1
ATOM 1568 O O . HIS A 1 210 ? -17.047 -4.647 10.030 1.00 93.31 210 HIS A O 1
ATOM 1574 N N . THR A 1 211 ? -18.590 -6.039 9.197 1.00 94.31 211 THR A N 1
ATOM 1575 C CA . THR A 1 211 ? -19.327 -6.108 10.467 1.00 94.31 211 THR A CA 1
ATOM 1576 C C . THR A 1 211 ? -18.438 -6.717 11.552 1.00 94.31 211 THR A C 1
ATOM 1578 O O . THR A 1 211 ? -17.738 -7.697 11.299 1.00 94.31 211 THR A O 1
ATOM 1581 N N . CYS A 1 212 ? -18.457 -6.125 12.747 1.00 93.81 212 CYS A N 1
ATOM 1582 C CA . CYS A 1 212 ? -17.686 -6.610 13.885 1.00 93.81 212 CYS A CA 1
ATOM 1583 C C . CYS A 1 212 ? -18.225 -7.965 14.372 1.00 93.81 212 CYS A C 1
ATOM 1585 O O . CYS A 1 212 ? -19.405 -8.059 14.716 1.00 93.81 212 CYS A O 1
ATOM 1587 N N . ASP A 1 213 ? -17.378 -8.992 14.407 1.00 91.62 213 ASP A N 1
ATOM 1588 C CA . ASP A 1 213 ? -17.750 -10.377 14.747 1.00 91.62 213 ASP A CA 1
ATOM 1589 C C . ASP A 1 213 ? -16.824 -11.039 15.787 1.00 91.62 213 ASP A C 1
ATOM 1591 O O . ASP A 1 213 ? -16.928 -12.242 16.048 1.00 91.62 213 ASP A O 1
ATOM 1595 N N . GLU A 1 214 ? -15.945 -10.236 16.399 1.00 85.00 214 GLU A N 1
ATOM 1596 C CA . GLU A 1 214 ? -15.015 -10.617 17.473 1.00 85.00 214 GLU A CA 1
ATOM 1597 C C . GLU A 1 214 ? -14.035 -11.742 17.094 1.00 85.00 214 GLU A C 1
ATOM 1599 O O . GLU A 1 214 ? -13.424 -12.360 17.967 1.00 85.00 214 GLU A O 1
ATOM 1604 N N . GLN A 1 215 ? -13.856 -12.015 15.798 1.00 88.19 215 GLN A N 1
ATOM 1605 C CA . GLN A 1 215 ? -12.909 -13.023 15.334 1.00 88.19 215 GLN A CA 1
ATOM 1606 C C . GLN A 1 215 ? -11.469 -12.493 15.305 1.00 88.19 215 GLN A C 1
ATOM 1608 O O . GLN A 1 215 ? -11.218 -11.294 15.174 1.00 88.19 215 GLN A O 1
ATOM 1613 N N . ASP A 1 216 ? -10.503 -13.414 15.344 1.00 87.50 216 ASP A N 1
ATOM 1614 C CA . ASP A 1 216 ? -9.066 -13.102 15.371 1.00 87.50 216 ASP A CA 1
ATOM 1615 C C . ASP A 1 216 ? -8.608 -12.243 14.176 1.00 87.50 216 ASP A C 1
ATOM 1617 O O . ASP A 1 216 ? -7.688 -11.440 14.298 1.00 87.50 216 ASP A O 1
ATOM 1621 N N . TYR A 1 217 ? -9.268 -12.353 13.017 1.00 87.38 217 TYR A N 1
ATOM 1622 C CA . TYR A 1 217 ? -8.964 -11.545 11.828 1.00 87.38 217 TYR A CA 1
ATOM 1623 C C . TYR A 1 217 ? -9.440 -10.081 11.925 1.00 87.38 217 TYR A C 1
ATOM 1625 O O . TYR A 1 217 ? -9.239 -9.306 10.989 1.00 87.38 217 TYR A O 1
ATOM 1633 N N . GLN A 1 218 ? -10.056 -9.689 13.042 1.00 91.94 218 GLN A N 1
ATOM 1634 C CA . GLN A 1 218 ? -10.409 -8.306 13.384 1.00 91.94 218 GLN A CA 1
ATOM 1635 C C . GLN A 1 218 ? -9.640 -7.789 14.611 1.00 91.94 218 GLN A C 1
ATOM 1637 O O . GLN A 1 218 ? -9.902 -6.676 15.074 1.00 91.94 218 GLN A O 1
ATOM 1642 N N . GLN A 1 219 ? -8.696 -8.580 15.132 1.00 90.06 219 GLN A N 1
ATOM 1643 C CA . GLN A 1 219 ? -7.858 -8.217 16.269 1.00 90.06 219 GLN A CA 1
ATOM 1644 C C . GLN A 1 219 ? -6.512 -7.676 15.782 1.00 90.06 219 GLN A C 1
ATOM 1646 O O . GLN A 1 219 ? -5.753 -8.349 15.084 1.00 90.06 219 GLN A O 1
ATOM 1651 N N . TRP A 1 220 ? -6.210 -6.441 16.170 1.00 89.75 220 TRP A N 1
ATOM 1652 C CA . TRP A 1 220 ? -5.033 -5.698 15.741 1.00 89.75 220 TRP A CA 1
ATOM 1653 C C . TRP A 1 220 ? -4.190 -5.326 16.954 1.00 89.75 220 TRP A C 1
ATOM 1655 O O . TRP A 1 220 ? -4.602 -4.555 17.823 1.00 89.75 220 TRP A O 1
ATOM 1665 N N . LEU A 1 221 ? -2.973 -5.859 16.993 1.00 85.19 221 LEU A N 1
ATOM 1666 C CA . LEU A 1 221 ? -1.972 -5.473 17.974 1.00 85.19 221 LEU A CA 1
ATOM 1667 C C . LEU A 1 221 ? -1.126 -4.342 17.407 1.00 85.19 221 LEU A C 1
ATOM 1669 O O . LEU A 1 221 ? -0.610 -4.455 16.301 1.00 85.19 221 LEU A O 1
ATOM 1673 N N . TRP A 1 222 ? -0.964 -3.282 18.194 1.00 79.69 222 TRP A N 1
ATOM 1674 C CA . TRP A 1 222 ? -0.059 -2.188 17.872 1.00 79.69 222 TRP A CA 1
ATOM 1675 C C . TRP A 1 222 ? 1.129 -2.198 18.828 1.00 79.69 222 TRP A C 1
ATOM 1677 O O . TRP A 1 222 ? 0.978 -2.064 20.047 1.00 79.69 222 TRP A O 1
ATOM 1687 N N . ASN A 1 223 ? 2.330 -2.330 18.278 1.00 75.62 223 ASN A N 1
ATOM 1688 C CA . ASN A 1 223 ? 3.560 -2.163 19.019 1.00 75.62 223 ASN A CA 1
ATOM 1689 C C . ASN A 1 223 ? 3.918 -0.676 19.106 1.00 75.62 223 ASN A C 1
ATOM 1691 O O . ASN A 1 223 ? 4.524 -0.092 18.212 1.00 75.62 223 ASN A O 1
ATOM 1695 N N . ALA A 1 224 ? 3.609 -0.056 20.243 1.00 68.69 224 ALA A N 1
ATOM 1696 C CA . ALA A 1 224 ? 3.913 1.355 20.485 1.00 68.69 224 ALA A CA 1
ATOM 1697 C C . ALA A 1 224 ? 5.424 1.695 20.484 1.00 68.69 224 ALA A C 1
ATOM 1699 O O . ALA A 1 224 ? 5.777 2.873 20.467 1.00 68.69 224 ALA A O 1
ATOM 1700 N N . THR A 1 225 ? 6.316 0.696 20.530 1.00 71.25 225 THR A N 1
ATOM 1701 C CA . THR A 1 225 ? 7.773 0.903 20.601 1.00 71.25 225 THR A CA 1
ATOM 1702 C C . THR A 1 225 ? 8.382 1.152 19.224 1.00 71.25 225 THR A C 1
ATOM 1704 O O . THR A 1 225 ? 9.261 2.001 19.087 1.00 71.25 225 THR A O 1
ATOM 1707 N N . ASP A 1 226 ? 7.924 0.424 18.206 1.00 70.00 226 ASP A N 1
ATOM 1708 C CA . ASP A 1 226 ? 8.409 0.550 16.829 1.00 70.00 226 ASP A CA 1
ATOM 1709 C C . ASP A 1 226 ? 7.324 1.007 15.847 1.00 70.00 226 ASP A C 1
ATOM 1711 O O . ASP A 1 226 ? 7.640 1.269 14.695 1.00 70.00 226 ASP A O 1
ATOM 1715 N N . GLY A 1 227 ? 6.078 1.170 16.291 1.00 65.56 227 GLY A N 1
ATOM 1716 C CA . GLY A 1 227 ? 4.963 1.622 15.471 1.00 65.56 227 GLY A CA 1
ATOM 1717 C C . GLY A 1 227 ? 4.387 0.555 14.540 1.00 65.56 227 GLY A C 1
ATOM 1718 O O . GLY A 1 227 ? 3.622 0.937 13.659 1.00 65.56 227 GLY A O 1
ATOM 1719 N N . THR A 1 228 ? 4.760 -0.722 14.687 1.00 68.69 228 THR A N 1
ATOM 1720 C CA . THR A 1 228 ? 4.235 -1.831 13.863 1.00 68.69 228 THR A CA 1
ATOM 1721 C C . THR A 1 228 ? 2.877 -2.339 14.311 1.00 68.69 228 THR A C 1
ATOM 1723 O O . THR A 1 228 ? 2.597 -2.301 15.531 1.00 68.69 228 THR A O 1
#

Sequence (228 aa):
GVDTPALWAADVGNSWRTKGDIRDNWNSMMFNIDINNDLAEEAGPGGWNDPGSNKAPLLIGCDVTNMSAATLATLTNPEVIAVNQDPLGVQGKKVAFASSKLPNISTEIVVANCSTSSKIEPKRLQWTYNSQDGTIRSALNGRCLSINNCSTVEGATIVLSECHINDSQTQCQGKNQQWTVGIADQTIVSQMNGMCLNFNLQHGPNIDAHTCDEQDYQQWLWNATDGT

Secondary structure (DSSP, 8-state):
--S-GGGTGGGT-SEEE-SS---SSHHHHHHHHHHHHTTGGG-BTTBEEE-SSSSS-----S-TTS--HHHHHHHT-HHHHHHHT-TT-PPP-------S---S-PEEPB---TTS-SSS-GGGS-EEEETTTTEEEETTT-PEEEEGGG--STTEEEEEE---TT-TTSGGGGGGG-EEE-TTT--EEETTT-PEEEE-SSSTTBEEEE-----GGG-----TTT--

Foldseek 3Di:
DPQACLVPCLVPAQEDENDDDADPDPLSVVVLVLSVLLSQVSWFPRYHYASVDFLHPPDDPDDPVDDDPVRVCVSPVVVVVCVSVPNRRGTDHDPDDDLPDDDFDWHFDFDDDPPSDPRRDLQQVFWDADPVQQFIARSVRRWTFFQPLLDLDAFGFITTGHQQGCPPVDRPSRQRRHWDQDPVLQWIARSSNRFTFFQDPPDPTTTGTHHDDSDPRRHHDADPVSRD